Protein AF-A0A3M8W3C6-F1 (afdb_monomer_lite)

Sequence (237 aa):
MLANLAFSLSLYSGQMCTTPQNLLIPRGGIATDAGPKSYDEVVADLAAAVDGLLGDDARASALLGAIVGPRVRERLEAAPGLGGVALASRAVTHPDFPDATVRTPLVVKADGARKFWEGADADAPYLSECFGPVSFAVAVDSAADAVALLRRTTRDKGAMTVGAYTTSPEVERLIEEACLEECAQLSLNLTSGVYVNQTAAFSDFHGTGGNPSANAALCDGAFVASRFRVVEVRRPA

Radius of gyration: 20.27 Å; chains: 1; bounding box: 69×61×51 Å

Foldseek 3Di:
DLLLLLLLLQAQQQQFLQRAAEAEAAQCADADPVGTDGLLRVLLVSLVSNCVQQVDLQSSCVGHPADPDDVLVVLLVCCCVLAPWSHHKDFGQHPVCRPGGGIGATEHEAELVPPCVVDDDDDRPSLDDNRGRHHYSYHANDLLSVLVVVLVSCAPPNGQEDEDEDPDPVSVVSNVVSCVVSVYHYDYDPPDDDHSSDDDPPPGWRGRCRTPSHVATPDDCVNPVPVDDDDDDDDDD

pLDDT: mean 95.6, std 8.02, range [47.59, 98.88]

Organism: NCBI:txid2486417

Structure (mmCIF, N/CA/C/O backbone):
data_AF-A0A3M8W3C6-F1
#
_entry.id   AF-A0A3M8W3C6-F1
#
loop_
_atom_site.group_PDB
_atom_site.id
_atom_site.type_symbol
_atom_site.label_atom_id
_atom_site.label_alt_id
_atom_site.label_comp_id
_atom_site.label_asym_id
_atom_site.label_entity_id
_atom_site.label_seq_id
_atom_site.pdbx_PDB_ins_code
_atom_site.Cartn_x
_atom_site.Cartn_y
_atom_site.Cartn_z
_atom_site.occupancy
_atom_site.B_iso_or_equiv
_atom_site.auth_seq_id
_atom_site.auth_comp_id
_atom_site.auth_asym_id
_atom_site.auth_atom_id
_atom_site.pdbx_PDB_model_num
ATOM 1 N N . MET A 1 1 ? -11.473 5.944 -4.165 1.00 96.06 1 MET A N 1
ATOM 2 C CA . MET A 1 1 ? -10.684 4.959 -3.389 1.00 96.06 1 MET A CA 1
ATOM 3 C C . MET A 1 1 ? -10.067 3.892 -4.287 1.00 96.06 1 MET A C 1
ATOM 5 O O . MET A 1 1 ? -8.862 3.918 -4.468 1.00 96.06 1 MET A O 1
ATOM 9 N N . LEU A 1 2 ? -10.852 2.985 -4.883 1.00 98.12 2 LEU A N 1
ATOM 10 C CA . LEU A 1 2 ? -10.306 1.808 -5.584 1.00 98.12 2 LEU A CA 1
ATOM 11 C C . LEU A 1 2 ? -9.352 2.139 -6.738 1.00 98.12 2 LEU A C 1
ATOM 13 O O . LEU A 1 2 ? -8.315 1.502 -6.848 1.00 98.12 2 LEU A O 1
ATOM 17 N N . ALA A 1 3 ? -9.639 3.171 -7.539 1.00 98.38 3 ALA A N 1
ATOM 18 C CA . ALA A 1 3 ? -8.723 3.621 -8.592 1.00 98.38 3 ALA A CA 1
ATOM 19 C C . ALA A 1 3 ? -7.362 4.102 -8.042 1.00 98.38 3 ALA A C 1
ATOM 21 O O . ALA A 1 3 ? -6.324 3.833 -8.639 1.00 98.38 3 ALA A O 1
ATOM 22 N N . ASN A 1 4 ? -7.361 4.772 -6.884 1.00 98.62 4 ASN A N 1
ATOM 23 C CA . ASN A 1 4 ? -6.140 5.234 -6.219 1.00 98.62 4 ASN A CA 1
ATOM 24 C C . ASN A 1 4 ? -5.319 4.053 -5.676 1.00 98.62 4 ASN A C 1
ATOM 26 O O . ASN A 1 4 ? -4.112 3.979 -5.907 1.00 98.62 4 ASN A O 1
ATOM 30 N N . LEU A 1 5 ? -5.985 3.086 -5.034 1.00 98.44 5 LEU A N 1
ATOM 31 C CA . LEU A 1 5 ? -5.354 1.839 -4.597 1.00 98.44 5 LEU A CA 1
ATOM 32 C C . LEU A 1 5 ? -4.806 1.034 -5.780 1.00 98.44 5 LEU A C 1
ATOM 34 O O . LEU A 1 5 ? -3.653 0.626 -5.743 1.00 98.44 5 LEU A O 1
ATOM 38 N N . ALA A 1 6 ? -5.582 0.859 -6.851 1.00 98.69 6 ALA A N 1
ATOM 39 C CA . ALA A 1 6 ? -5.144 0.144 -8.046 1.00 98.69 6 ALA A CA 1
ATOM 40 C C . ALA A 1 6 ? -3.870 0.756 -8.644 1.00 98.69 6 ALA A C 1
ATOM 42 O O . ALA A 1 6 ? -2.937 0.029 -8.985 1.00 98.69 6 ALA A O 1
ATOM 43 N N . PHE A 1 7 ? -3.791 2.088 -8.707 1.00 98.69 7 PHE A N 1
ATOM 44 C CA . PHE A 1 7 ? -2.584 2.785 -9.144 1.00 98.69 7 PHE A CA 1
ATOM 45 C C . PHE A 1 7 ? -1.411 2.560 -8.182 1.00 98.69 7 PHE A C 1
ATOM 47 O O . PHE A 1 7 ? -0.321 2.206 -8.624 1.00 98.69 7 PHE A O 1
ATOM 54 N N . SER A 1 8 ? -1.647 2.689 -6.874 1.00 98.69 8 SER A N 1
ATOM 55 C CA . SER A 1 8 ? -0.633 2.494 -5.826 1.00 98.69 8 SER A CA 1
ATOM 56 C C . SER A 1 8 ? -0.006 1.093 -5.863 1.00 98.69 8 SER A C 1
ATOM 58 O O . SER A 1 8 ? 1.201 0.941 -5.691 1.00 98.69 8 SER A O 1
ATOM 60 N N . LEU A 1 9 ? -0.818 0.069 -6.142 1.00 98.62 9 LEU A N 1
ATOM 61 C CA . LEU A 1 9 ? -0.388 -1.327 -6.292 1.00 98.62 9 LEU A CA 1
ATOM 62 C C . LEU A 1 9 ? 0.346 -1.593 -7.616 1.00 98.62 9 LEU A C 1
ATOM 64 O O . LEU A 1 9 ? 1.153 -2.514 -7.707 1.00 98.62 9 LEU A O 1
ATOM 68 N N . SER A 1 10 ? 0.054 -0.804 -8.651 1.00 98.69 10 SER A N 1
ATOM 69 C CA . SER A 1 10 ? 0.601 -0.992 -10.001 1.00 98.69 10 SER A CA 1
ATOM 70 C C . SER A 1 10 ? 1.903 -0.227 -10.232 1.00 98.69 10 SER A C 1
ATOM 72 O O . SER A 1 10 ? 2.713 -0.630 -11.065 1.00 98.69 10 SER A O 1
ATOM 74 N N . LEU A 1 11 ? 2.120 0.882 -9.524 1.00 98.44 11 LEU A N 1
ATOM 75 C CA . LEU A 1 11 ? 3.264 1.757 -9.751 1.00 98.44 11 LEU A CA 1
ATOM 76 C C . LEU A 1 11 ? 4.584 0.991 -9.565 1.00 98.44 11 LEU A C 1
ATOM 78 O O . LEU A 1 11 ? 4.843 0.419 -8.506 1.00 98.44 11 LEU A O 1
ATOM 82 N N . TYR A 1 12 ? 5.399 0.952 -10.623 1.00 98.50 12 TYR A N 1
ATOM 83 C CA . TYR A 1 12 ? 6.654 0.192 -10.672 1.00 98.50 12 TYR A CA 1
ATOM 84 C C . TYR A 1 12 ? 6.505 -1.293 -10.261 1.00 98.50 12 TYR A C 1
ATOM 86 O O . TYR A 1 12 ? 7.390 -1.883 -9.635 1.00 98.50 12 TYR A O 1
ATOM 94 N N . SER A 1 13 ? 5.368 -1.914 -10.596 1.00 98.31 13 SER A N 1
ATOM 95 C CA . SER A 1 13 ? 5.049 -3.306 -10.242 1.00 98.31 13 SER A CA 1
ATOM 96 C C . SER A 1 13 ? 5.188 -3.575 -8.738 1.00 98.31 13 SER A C 1
ATOM 98 O O . SER A 1 13 ? 5.712 -4.610 -8.332 1.00 98.31 13 SER A O 1
ATOM 100 N N . GLY A 1 14 ? 4.801 -2.611 -7.901 1.00 97.81 14 GLY A N 1
ATOM 101 C CA . GLY A 1 14 ? 4.882 -2.735 -6.447 1.00 97.81 14 GLY A CA 1
ATOM 102 C C . GLY A 1 14 ? 6.303 -2.889 -5.890 1.00 97.81 14 GLY A C 1
ATOM 103 O O . GLY A 1 14 ? 6.485 -3.340 -4.765 1.00 97.81 14 GLY A O 1
ATOM 104 N N . GLN A 1 15 ? 7.333 -2.523 -6.661 1.00 98.56 15 GLN A N 1
ATOM 105 C CA . GLN A 1 15 ? 8.744 -2.627 -6.258 1.00 98.56 15 GLN A CA 1
ATOM 106 C C . GLN A 1 15 ? 9.253 -1.357 -5.553 1.00 98.56 15 GLN A C 1
ATOM 108 O O . GLN A 1 15 ? 10.460 -1.133 -5.454 1.00 98.56 15 GLN A O 1
ATOM 113 N N . MET A 1 16 ? 8.345 -0.505 -5.070 1.00 98.50 16 MET A N 1
ATOM 114 C CA . MET A 1 16 ? 8.678 0.636 -4.215 1.00 98.50 16 MET A CA 1
ATOM 115 C C . MET A 1 16 ? 8.590 0.223 -2.745 1.00 98.50 16 MET A C 1
ATOM 117 O O . MET A 1 16 ? 7.645 -0.464 -2.363 1.00 98.50 16 MET A O 1
ATOM 121 N N . CYS A 1 17 ? 9.501 0.714 -1.902 1.00 97.56 17 CYS A N 1
ATOM 122 C CA . CYS A 1 17 ? 9.468 0.492 -0.446 1.00 97.56 17 CYS A CA 1
ATOM 123 C C . CYS A 1 17 ? 8.213 1.063 0.247 1.00 97.56 17 CYS A C 1
ATOM 125 O O . CYS A 1 17 ? 7.926 0.725 1.391 1.00 97.56 17 CYS A O 1
ATOM 127 N N . THR A 1 18 ? 7.474 1.935 -0.440 1.00 98.38 18 THR A N 1
ATOM 128 C CA . THR A 1 18 ? 6.238 2.594 0.008 1.00 98.38 18 THR A CA 1
ATOM 129 C C . THR A 1 18 ? 4.977 1.959 -0.596 1.00 98.38 18 THR A C 1
ATOM 131 O O . THR A 1 18 ? 3.878 2.470 -0.401 1.00 98.38 18 THR A O 1
ATOM 134 N N . THR A 1 19 ? 5.107 0.860 -1.350 1.00 98.44 19 THR A N 1
ATOM 135 C CA . THR A 1 19 ? 3.951 0.158 -1.932 1.00 98.44 19 THR A CA 1
ATOM 136 C C . THR A 1 19 ? 3.119 -0.494 -0.825 1.00 98.44 19 THR A C 1
ATOM 138 O O . THR A 1 19 ? 3.683 -1.199 0.015 1.00 98.44 19 THR A O 1
ATOM 141 N N . PRO A 1 20 ? 1.782 -0.343 -0.823 1.00 98.19 20 PRO A N 1
ATOM 142 C CA . PRO A 1 20 ? 0.939 -1.055 0.127 1.00 98.19 20 PRO A CA 1
ATOM 143 C C . PRO A 1 20 ? 0.929 -2.565 -0.165 1.00 98.19 20 PRO A C 1
ATOM 145 O O . PRO A 1 20 ? 0.543 -3.004 -1.248 1.00 98.19 20 PRO A O 1
ATOM 148 N N . GLN A 1 21 ? 1.310 -3.373 0.826 1.00 98.44 21 GLN A N 1
ATOM 149 C CA . GLN A 1 21 ? 1.256 -4.836 0.736 1.00 98.44 21 GLN A CA 1
ATOM 150 C C . GLN A 1 21 ? -0.044 -5.399 1.323 1.00 98.44 21 GLN A C 1
ATOM 152 O O . GLN A 1 21 ? -0.714 -6.209 0.688 1.00 98.44 21 GLN A O 1
ATOM 157 N N . ASN A 1 22 ? -0.411 -4.978 2.533 1.00 98.25 22 ASN A N 1
ATOM 158 C CA . ASN A 1 22 ? -1.539 -5.545 3.267 1.00 98.25 22 ASN A CA 1
ATOM 159 C C . ASN A 1 22 ? -2.739 -4.603 3.213 1.00 98.25 22 ASN A C 1
ATOM 161 O O . ASN A 1 22 ? -2.669 -3.464 3.668 1.00 98.25 22 ASN A O 1
ATOM 165 N N . LEU A 1 23 ? -3.857 -5.106 2.704 1.00 98.69 23 LEU A N 1
ATOM 166 C CA . LEU A 1 23 ? -5.140 -4.421 2.670 1.00 98.69 23 LEU A CA 1
ATOM 167 C C . LEU A 1 23 ? -6.026 -5.044 3.749 1.00 98.69 23 LEU A C 1
ATOM 169 O O . LEU A 1 23 ? -6.579 -6.125 3.551 1.00 98.69 23 LEU A O 1
ATOM 173 N N . LEU A 1 24 ? -6.110 -4.393 4.909 1.00 98.44 24 LEU A N 1
ATOM 174 C CA . LEU A 1 24 ? -6.882 -4.885 6.052 1.00 98.44 24 LEU A CA 1
ATOM 175 C C . LEU A 1 24 ? -8.351 -4.476 5.889 1.00 98.44 24 LEU A C 1
ATOM 177 O O . LEU A 1 24 ? -8.675 -3.291 5.946 1.00 98.44 24 LEU A O 1
ATOM 181 N N . ILE A 1 25 ? -9.235 -5.446 5.657 1.00 98.56 25 ILE A N 1
ATOM 182 C CA . ILE A 1 25 ? -10.640 -5.205 5.305 1.00 98.56 25 ILE A CA 1
ATOM 183 C C . ILE A 1 25 ? -11.531 -5.981 6.283 1.00 98.56 25 ILE A C 1
ATOM 185 O O . ILE A 1 25 ? -11.359 -7.197 6.406 1.00 98.56 25 ILE A O 1
ATOM 189 N N . PRO A 1 26 ? -12.494 -5.340 6.972 1.00 98.12 26 PRO A N 1
ATOM 190 C CA . PRO A 1 26 ? -13.435 -6.063 7.818 1.00 98.12 26 PRO A CA 1
ATOM 191 C C . PRO A 1 26 ? -14.195 -7.133 7.025 1.00 98.12 26 PRO A C 1
ATOM 193 O O . PRO A 1 26 ? -14.755 -6.856 5.965 1.00 98.12 26 PRO A O 1
ATOM 196 N N . ARG A 1 27 ? -14.257 -8.361 7.547 1.00 97.31 27 ARG A N 1
ATOM 197 C CA . ARG A 1 27 ? -14.928 -9.508 6.914 1.00 97.31 27 ARG A CA 1
ATOM 198 C C . ARG A 1 27 ? -16.426 -9.274 6.718 1.00 97.31 27 ARG A C 1
ATOM 200 O O . ARG A 1 27 ? -17.011 -9.797 5.777 1.00 97.31 27 ARG A O 1
ATOM 207 N N . GLY A 1 28 ? -17.029 -8.457 7.586 1.00 96.88 28 GLY A N 1
ATOM 208 C CA . GLY A 1 28 ? -18.413 -7.995 7.465 1.00 96.88 28 GLY A CA 1
ATOM 209 C C . GLY A 1 28 ? -18.634 -6.959 6.357 1.00 96.88 28 GLY A C 1
ATOM 210 O O . GLY A 1 28 ? -19.776 -6.586 6.109 1.00 96.88 28 GLY A O 1
ATOM 211 N N . GLY A 1 29 ? -17.570 -6.508 5.686 1.00 97.81 29 GLY A N 1
ATOM 212 C CA . GLY A 1 29 ? -17.623 -5.478 4.660 1.00 97.81 29 GLY A CA 1
ATOM 213 C C . GLY A 1 29 ? -17.412 -4.059 5.189 1.00 97.81 29 GLY A C 1
ATOM 214 O O . GLY A 1 29 ? -17.021 -3.843 6.336 1.00 97.81 29 GLY A O 1
ATOM 215 N N . ILE A 1 30 ? -17.663 -3.082 4.321 1.00 98.38 30 ILE A N 1
ATOM 216 C CA . ILE A 1 30 ? -17.528 -1.649 4.593 1.00 98.38 30 ILE A CA 1
ATOM 217 C C . ILE A 1 30 ? -18.809 -0.906 4.210 1.00 98.38 30 ILE A C 1
ATOM 219 O O . ILE A 1 30 ? -19.541 -1.315 3.309 1.00 98.38 30 ILE A O 1
ATOM 223 N N . ALA A 1 31 ? -19.065 0.224 4.864 1.00 97.94 31 ALA A N 1
ATOM 224 C CA . ALA A 1 31 ? -20.076 1.168 4.405 1.00 97.94 31 ALA A CA 1
ATOM 225 C C . ALA A 1 31 ? -19.520 2.016 3.250 1.00 97.94 31 ALA A C 1
ATOM 227 O O . ALA A 1 31 ? -18.358 2.421 3.280 1.00 97.94 31 ALA A O 1
ATOM 228 N N . THR A 1 32 ? -20.353 2.308 2.252 1.00 97.44 32 THR A N 1
ATOM 229 C CA . THR A 1 32 ? -20.029 3.246 1.169 1.00 97.44 32 THR A CA 1
ATOM 230 C C . THR A 1 32 ? -21.207 4.188 0.916 1.00 97.44 32 THR A C 1
ATOM 232 O O . THR A 1 32 ? -22.313 3.965 1.411 1.00 97.44 32 THR A O 1
ATOM 235 N N . ASP A 1 33 ? -20.984 5.234 0.130 1.00 95.00 33 ASP A N 1
ATOM 236 C CA . ASP A 1 33 ? -22.016 6.155 -0.357 1.00 95.00 33 ASP A CA 1
ATOM 237 C C . ASP A 1 33 ? -23.050 5.478 -1.276 1.00 95.00 33 ASP A C 1
ATOM 239 O O . ASP A 1 33 ? -24.183 5.945 -1.378 1.00 95.00 33 ASP A O 1
ATOM 243 N N . ALA A 1 34 ? -22.696 4.344 -1.885 1.00 94.94 34 ALA A N 1
ATOM 244 C CA . ALA A 1 34 ? -23.593 3.502 -2.677 1.00 94.94 34 ALA A CA 1
ATOM 245 C C . ALA A 1 34 ? -24.285 2.392 -1.857 1.00 94.94 34 ALA A C 1
ATOM 247 O O . ALA A 1 34 ? -24.986 1.554 -2.423 1.00 94.94 34 ALA A O 1
ATOM 248 N N . GLY A 1 35 ? -24.091 2.373 -0.534 1.00 97.44 35 GLY A N 1
ATOM 249 C CA . GLY A 1 35 ? -24.575 1.323 0.363 1.00 97.44 35 GLY A CA 1
ATOM 250 C C . GLY A 1 35 ? -23.461 0.403 0.878 1.00 97.44 35 GLY A C 1
ATOM 251 O O . GLY A 1 35 ? -22.287 0.586 0.546 1.00 97.44 35 GLY A O 1
ATOM 252 N N . PRO A 1 36 ? -23.789 -0.558 1.756 1.00 98.12 36 PRO A N 1
ATOM 253 C CA . PRO A 1 36 ? -22.806 -1.499 2.281 1.00 98.12 36 PRO A CA 1
ATOM 254 C C . PRO A 1 36 ? -22.242 -2.379 1.158 1.00 98.12 36 PRO A C 1
ATOM 256 O O . PRO A 1 36 ? -22.987 -2.826 0.290 1.00 98.12 36 PRO A O 1
ATOM 259 N N . LYS A 1 37 ? -20.937 -2.649 1.210 1.00 98.62 37 LYS A N 1
ATOM 260 C CA . LYS A 1 37 ? -20.249 -3.620 0.354 1.00 98.62 37 LYS A CA 1
ATOM 261 C C . LYS A 1 37 ? -19.609 -4.688 1.215 1.00 98.62 37 LYS A C 1
ATOM 263 O O . LYS A 1 37 ? -18.871 -4.364 2.141 1.00 98.62 37 LYS A O 1
ATOM 268 N N . SER A 1 38 ? -19.869 -5.947 0.905 1.00 98.75 38 SER A N 1
ATOM 269 C CA . SER A 1 38 ? -19.214 -7.092 1.533 1.00 98.75 38 SER A CA 1
ATOM 270 C C . SER A 1 38 ? -17.704 -7.098 1.270 1.00 98.75 38 SER A C 1
ATOM 272 O O . SER A 1 38 ? -17.207 -6.449 0.348 1.00 98.75 38 SER A O 1
ATOM 274 N N . TYR A 1 39 ? -16.958 -7.865 2.068 1.00 98.69 39 TYR A N 1
ATOM 275 C CA . TYR A 1 39 ? -15.525 -8.078 1.850 1.00 98.69 39 TYR A CA 1
ATOM 276 C C . TYR A 1 39 ? -15.226 -8.554 0.418 1.00 98.69 39 TYR A C 1
ATOM 278 O O . TYR A 1 39 ? -14.341 -8.012 -0.242 1.00 98.69 39 TYR A O 1
ATOM 286 N N . ASP A 1 40 ? -15.989 -9.530 -0.082 1.00 98.62 40 ASP A N 1
ATOM 287 C CA . ASP A 1 40 ? -15.765 -10.089 -1.414 1.00 98.62 40 ASP A CA 1
ATOM 288 C C . ASP A 1 40 ? -16.038 -9.071 -2.526 1.00 98.62 40 ASP A C 1
ATOM 290 O O . ASP A 1 40 ? -15.274 -9.027 -3.488 1.00 98.62 40 ASP A O 1
ATOM 294 N N . GLU A 1 41 ? -17.055 -8.216 -2.378 1.00 98.75 41 GLU A N 1
ATOM 295 C CA . GLU A 1 41 ? -17.315 -7.118 -3.319 1.00 98.75 41 GLU A CA 1
ATOM 296 C C . GLU A 1 41 ? -16.172 -6.101 -3.327 1.00 98.75 41 GLU A C 1
ATOM 298 O O . GLU A 1 41 ? -15.702 -5.728 -4.396 1.00 98.75 41 GLU A O 1
ATOM 303 N N . VAL A 1 42 ? -15.653 -5.697 -2.161 1.00 98.75 42 VAL A N 1
ATOM 304 C CA . VAL A 1 42 ? -14.510 -4.765 -2.089 1.00 98.75 42 VAL A CA 1
ATOM 305 C C . VAL A 1 42 ? -13.282 -5.339 -2.798 1.00 98.75 42 VAL A C 1
ATOM 307 O O . VAL A 1 42 ? -12.608 -4.633 -3.550 1.00 98.75 42 VAL A O 1
ATOM 310 N N . VAL A 1 43 ? -12.987 -6.619 -2.567 1.00 98.81 43 VAL A N 1
ATOM 311 C CA . VAL A 1 43 ? -11.832 -7.298 -3.165 1.00 98.81 43 VAL A CA 1
ATOM 312 C C . VAL A 1 43 ? -12.011 -7.486 -4.674 1.00 98.81 43 VAL A C 1
ATOM 314 O O . VAL A 1 43 ? -11.068 -7.246 -5.429 1.00 98.81 43 VAL A O 1
ATOM 317 N N . ALA A 1 44 ? -13.207 -7.873 -5.123 1.00 98.75 44 ALA A N 1
ATOM 318 C CA . ALA A 1 44 ? -13.523 -8.011 -6.542 1.00 98.75 44 ALA A CA 1
ATOM 319 C C . ALA A 1 44 ? -13.478 -6.660 -7.270 1.00 98.75 44 ALA A C 1
ATOM 321 O O . ALA A 1 44 ? -12.887 -6.562 -8.344 1.00 98.75 44 ALA A O 1
ATOM 322 N N . ASP A 1 45 ? -14.025 -5.603 -6.670 1.00 98.75 45 ASP A N 1
ATOM 323 C CA . ASP A 1 45 ? -14.005 -4.265 -7.255 1.00 98.75 45 ASP A CA 1
ATOM 324 C C . ASP A 1 45 ? -12.578 -3.698 -7.333 1.00 98.75 45 ASP A C 1
ATOM 326 O O . ASP A 1 45 ? -12.243 -2.984 -8.280 1.00 98.75 45 ASP A O 1
ATOM 330 N N . LEU A 1 46 ? -11.711 -4.020 -6.365 1.00 98.81 46 LEU A N 1
ATOM 331 C CA . LEU A 1 46 ? -10.291 -3.674 -6.440 1.00 98.81 46 LEU A CA 1
ATOM 332 C C . LEU A 1 46 ? -9.593 -4.412 -7.586 1.00 98.81 46 LEU A C 1
ATOM 334 O O . LEU A 1 46 ? -8.859 -3.782 -8.345 1.00 98.81 46 LEU A O 1
ATOM 338 N N . ALA A 1 47 ? -9.827 -5.720 -7.727 1.00 98.75 47 ALA A N 1
ATOM 339 C CA . ALA A 1 47 ? -9.284 -6.505 -8.834 1.00 98.75 47 ALA A CA 1
ATOM 340 C C . ALA A 1 47 ? -9.724 -5.918 -10.186 1.00 98.75 47 ALA A C 1
ATOM 342 O O . ALA A 1 47 ? -8.883 -5.634 -11.037 1.00 98.75 47 ALA A O 1
ATOM 343 N N . ALA A 1 48 ? -11.016 -5.606 -10.328 1.00 98.81 48 ALA A N 1
ATOM 344 C CA . ALA A 1 48 ? -11.566 -4.964 -11.518 1.00 98.81 48 ALA A CA 1
ATOM 345 C C . ALA A 1 48 ? -10.961 -3.572 -11.781 1.00 98.81 48 ALA A C 1
ATOM 347 O O . ALA A 1 48 ? -10.739 -3.205 -12.934 1.00 98.81 48 ALA A O 1
ATOM 348 N N . ALA A 1 49 ? -10.660 -2.792 -10.737 1.00 98.75 49 ALA A N 1
ATOM 349 C CA . ALA A 1 49 ? -9.991 -1.501 -10.887 1.00 98.75 49 ALA A CA 1
ATOM 350 C C . ALA A 1 49 ? -8.544 -1.647 -11.390 1.00 98.75 49 ALA A C 1
ATOM 352 O O . ALA A 1 49 ? -8.108 -0.852 -12.226 1.00 98.75 49 ALA A O 1
ATOM 353 N N . VAL A 1 50 ? -7.809 -2.664 -10.924 1.00 98.75 50 VAL A N 1
ATOM 354 C CA . VAL A 1 50 ? -6.456 -2.972 -11.419 1.00 98.75 50 VAL A CA 1
ATOM 355 C C . VAL A 1 50 ? -6.508 -3.466 -12.866 1.00 98.75 50 VAL A C 1
ATOM 357 O O . VAL A 1 50 ? -5.766 -2.952 -13.702 1.00 98.75 50 VAL A O 1
ATOM 360 N N . ASP A 1 51 ? -7.421 -4.380 -13.196 1.00 98.12 51 ASP A N 1
ATOM 361 C CA . ASP A 1 51 ? -7.616 -4.859 -14.570 1.00 98.12 51 ASP A CA 1
ATOM 362 C C . ASP A 1 51 ? -8.017 -3.722 -15.514 1.00 98.12 51 ASP A C 1
ATOM 364 O O . ASP A 1 51 ? -7.461 -3.576 -16.600 1.00 98.12 51 ASP A O 1
ATOM 368 N N . GLY A 1 52 ? -8.933 -2.851 -15.089 1.00 98.31 52 GLY A N 1
ATOM 369 C CA . GLY A 1 52 ? -9.341 -1.681 -15.863 1.00 98.31 52 GLY A CA 1
ATOM 370 C C . GLY A 1 52 ? -8.191 -0.702 -16.109 1.00 98.31 52 GLY A C 1
ATOM 371 O O . GLY A 1 52 ? -8.098 -0.131 -17.197 1.00 98.31 52 GLY A O 1
ATOM 372 N N . LEU A 1 53 ? -7.288 -0.533 -15.136 1.00 98.31 53 LEU A N 1
ATOM 373 C CA . LEU A 1 53 ? -6.087 0.297 -15.257 1.00 98.31 53 LEU A CA 1
ATOM 374 C C . LEU A 1 53 ? -5.044 -0.335 -16.193 1.00 98.31 53 LEU A C 1
ATOM 376 O O . LEU A 1 53 ? -4.456 0.363 -17.023 1.00 98.31 53 LEU A O 1
ATOM 380 N N . LEU A 1 54 ? -4.853 -1.651 -16.117 1.00 98.38 54 LEU A N 1
ATOM 381 C CA . LEU A 1 54 ? -3.770 -2.378 -16.789 1.00 98.38 54 LEU A CA 1
ATOM 382 C C . LEU A 1 54 ? -4.222 -3.225 -17.986 1.00 98.38 54 LEU A C 1
ATOM 384 O O . LEU A 1 54 ? -3.441 -4.025 -18.489 1.00 98.38 54 LEU A O 1
ATOM 388 N N . GLY A 1 55 ? -5.466 -3.092 -18.443 1.00 96.25 55 GLY A N 1
ATOM 389 C CA . GLY A 1 55 ? -6.014 -3.938 -19.509 1.00 96.25 55 GLY A CA 1
ATOM 390 C C . GLY A 1 55 ? -5.341 -3.753 -20.872 1.00 96.25 55 GLY A C 1
ATOM 391 O O . GLY A 1 55 ? -5.223 -4.714 -21.624 1.00 96.25 55 GLY A O 1
ATOM 392 N N . ASP A 1 56 ? -4.867 -2.542 -21.173 1.00 96.50 56 ASP A N 1
ATOM 393 C CA . ASP A 1 56 ? -4.089 -2.242 -22.379 1.00 96.50 56 ASP A CA 1
ATOM 394 C C . ASP A 1 56 ? -2.587 -2.404 -22.109 1.00 96.50 56 ASP A C 1
ATOM 396 O O . ASP A 1 56 ? -2.058 -1.780 -21.188 1.00 96.50 56 ASP A O 1
ATOM 400 N N . ASP A 1 57 ? -1.901 -3.219 -22.913 1.00 95.62 57 ASP A N 1
ATOM 401 C CA . ASP A 1 57 ? -0.493 -3.571 -22.690 1.00 95.62 57 ASP A CA 1
ATOM 402 C C . ASP A 1 57 ? 0.454 -2.374 -22.825 1.00 95.62 57 ASP A C 1
ATOM 404 O O . ASP A 1 57 ? 1.374 -2.248 -22.019 1.00 95.62 57 ASP A O 1
ATOM 408 N N . ALA A 1 58 ? 0.211 -1.463 -23.775 1.00 93.81 58 ALA A N 1
ATOM 409 C CA . ALA A 1 58 ? 1.055 -0.283 -23.963 1.00 93.81 58 ALA A CA 1
ATOM 410 C C . ALA A 1 58 ? 0.935 0.689 -22.777 1.00 93.81 58 ALA A C 1
ATOM 412 O O . ALA A 1 58 ? 1.933 1.217 -22.279 1.00 93.81 58 ALA A O 1
ATOM 413 N N . ARG A 1 59 ? -0.285 0.898 -22.270 1.00 94.75 59 ARG A N 1
ATOM 414 C CA . ARG A 1 59 ? -0.519 1.688 -21.056 1.00 94.75 59 ARG A CA 1
ATOM 415 C C . ARG A 1 59 ? 0.033 0.992 -19.813 1.00 94.75 59 ARG A C 1
ATOM 417 O O . ARG A 1 59 ? 0.613 1.654 -18.954 1.00 94.75 59 ARG A O 1
ATOM 424 N N . ALA A 1 60 ? -0.136 -0.324 -19.707 1.00 97.62 60 ALA A N 1
ATOM 425 C CA . ALA A 1 60 ? 0.360 -1.104 -18.582 1.00 97.62 60 ALA A CA 1
ATOM 426 C C . ALA A 1 60 ? 1.893 -1.072 -18.510 1.00 97.62 60 ALA A C 1
ATOM 428 O O . ALA A 1 60 ? 2.443 -0.803 -17.442 1.00 97.62 60 ALA A O 1
ATOM 429 N N . SER A 1 61 ? 2.595 -1.263 -19.634 1.00 96.25 61 SER A N 1
ATOM 430 C CA . SER A 1 61 ? 4.062 -1.245 -19.672 1.00 96.25 61 SER A CA 1
ATOM 431 C C . SER A 1 61 ? 4.650 0.105 -19.252 1.00 96.25 61 SER A C 1
ATOM 433 O O . SER A 1 61 ? 5.689 0.136 -18.596 1.00 96.25 61 SER A O 1
ATOM 435 N N . ALA A 1 62 ? 3.961 1.213 -19.552 1.00 95.56 62 ALA A N 1
ATOM 436 C CA . ALA A 1 62 ? 4.379 2.555 -19.143 1.00 95.56 62 ALA A CA 1
ATOM 437 C C . ALA A 1 62 ? 4.276 2.805 -17.624 1.00 95.56 62 ALA A C 1
ATOM 439 O O . ALA A 1 62 ? 4.992 3.654 -17.097 1.00 95.56 62 ALA A O 1
ATOM 440 N N . LEU A 1 63 ? 3.401 2.081 -16.916 1.00 97.81 63 LEU A N 1
ATOM 441 C CA . LEU A 1 63 ? 3.173 2.246 -15.474 1.00 97.81 63 LEU A CA 1
ATOM 442 C C . LEU A 1 63 ? 3.946 1.227 -14.623 1.00 97.81 63 LEU A C 1
ATOM 444 O O . LEU A 1 63 ? 4.462 1.557 -13.552 1.00 97.81 63 LEU A O 1
ATOM 448 N N . LEU A 1 64 ? 4.001 -0.021 -15.090 1.00 98.44 64 LEU A N 1
ATOM 449 C CA . LEU A 1 64 ? 4.525 -1.160 -14.335 1.00 98.44 64 LEU A CA 1
ATOM 450 C C . LEU A 1 64 ? 6.056 -1.171 -14.258 1.00 98.44 64 LEU A C 1
ATOM 452 O O . LEU A 1 64 ? 6.618 -1.709 -13.302 1.00 98.44 64 LEU A O 1
ATOM 456 N N . GLY A 1 65 ? 6.746 -0.603 -15.250 1.00 97.50 65 GLY A N 1
ATOM 457 C CA . GLY A 1 65 ? 8.180 -0.838 -15.424 1.00 97.50 65 GLY A CA 1
ATOM 458 C C . GLY A 1 65 ? 8.482 -2.324 -15.660 1.00 97.50 65 GLY A C 1
ATOM 459 O O . GLY A 1 65 ? 7.625 -3.076 -16.115 1.00 97.50 65 GLY A O 1
ATOM 460 N N . ALA A 1 66 ? 9.701 -2.761 -15.346 1.00 98.19 66 ALA A N 1
ATOM 461 C CA . ALA A 1 66 ? 10.105 -4.163 -15.443 1.00 98.19 66 ALA A CA 1
ATOM 462 C C . ALA A 1 66 ? 10.363 -4.769 -14.056 1.00 98.19 66 ALA A C 1
ATOM 464 O O . ALA A 1 66 ? 10.745 -4.077 -13.109 1.00 98.19 66 ALA A O 1
ATOM 465 N N . ILE A 1 67 ? 10.189 -6.083 -13.945 1.00 98.50 67 ILE A N 1
ATOM 466 C CA . ILE A 1 67 ? 10.575 -6.850 -12.764 1.00 98.50 67 ILE A CA 1
ATOM 467 C C . ILE A 1 67 ? 12.099 -6.847 -12.644 1.00 98.50 67 ILE A C 1
ATOM 469 O O . ILE A 1 67 ? 12.802 -7.269 -13.561 1.00 98.50 67 ILE A O 1
ATOM 473 N N . VAL A 1 68 ? 12.606 -6.393 -11.495 1.00 98.00 68 VAL A N 1
ATOM 474 C CA . VAL A 1 68 ? 14.031 -6.086 -11.283 1.00 98.00 68 VAL A CA 1
ATOM 475 C C . VAL A 1 68 ? 14.945 -7.311 -11.374 1.00 98.00 68 VAL A C 1
ATOM 477 O O . VAL A 1 68 ? 16.134 -7.182 -11.655 1.00 98.00 68 VAL A O 1
ATOM 480 N N . GLY A 1 69 ? 14.419 -8.517 -11.135 1.00 97.19 69 GLY A N 1
ATOM 481 C CA . GLY A 1 69 ? 15.223 -9.729 -11.213 1.00 97.19 69 GLY A CA 1
ATOM 482 C C . GLY A 1 69 ? 14.463 -11.036 -10.978 1.00 97.19 69 GLY A C 1
ATOM 483 O O . GLY A 1 69 ? 13.299 -11.034 -10.565 1.00 97.19 69 GLY A O 1
ATOM 484 N N . PRO A 1 70 ? 15.137 -12.180 -11.199 1.00 97.31 70 PRO A N 1
ATOM 485 C CA . PRO A 1 70 ? 14.513 -13.504 -11.210 1.00 97.31 70 PRO A CA 1
ATOM 486 C C . PRO A 1 70 ? 13.856 -13.878 -9.878 1.00 97.31 70 PRO A C 1
ATOM 488 O O . PRO A 1 70 ? 12.768 -14.438 -9.887 1.00 97.31 70 PRO A O 1
ATOM 491 N N . ARG A 1 71 ? 14.433 -13.478 -8.737 1.00 97.75 71 ARG A N 1
ATOM 492 C CA . ARG A 1 71 ? 13.857 -13.765 -7.409 1.00 97.75 71 ARG A CA 1
ATOM 493 C C . ARG A 1 71 ? 12.474 -13.145 -7.199 1.00 97.75 71 ARG A C 1
ATOM 495 O O . ARG A 1 71 ? 11.637 -13.735 -6.526 1.00 97.75 71 ARG A O 1
ATOM 502 N N . VAL A 1 72 ? 12.232 -11.953 -7.751 1.00 98.31 72 VAL A N 1
ATOM 503 C CA . VAL A 1 72 ? 10.917 -11.292 -7.663 1.00 98.31 72 VAL A CA 1
ATOM 504 C C . VAL A 1 72 ? 9.905 -12.020 -8.539 1.00 98.31 72 VAL A C 1
ATOM 506 O O . VAL A 1 72 ? 8.781 -12.260 -8.108 1.00 98.31 72 VAL A O 1
ATOM 509 N N . ARG A 1 73 ? 10.327 -12.440 -9.737 1.00 97.75 73 ARG A N 1
ATOM 510 C CA . ARG A 1 73 ? 9.508 -13.263 -10.632 1.00 97.75 73 ARG A CA 1
ATOM 511 C C . ARG A 1 73 ? 9.135 -14.601 -9.986 1.00 97.75 73 ARG A C 1
ATOM 513 O O . ARG A 1 73 ? 7.961 -14.944 -9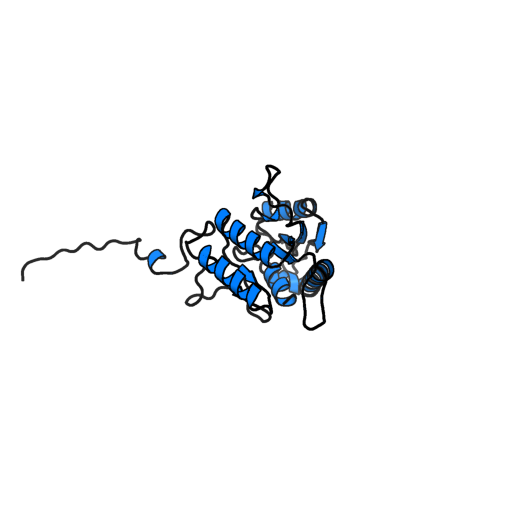.965 1.00 97.75 73 ARG A O 1
ATOM 520 N N . GLU A 1 74 ? 10.104 -15.314 -9.419 1.00 98.12 74 GLU A N 1
ATOM 521 C CA . GLU A 1 74 ? 9.889 -16.599 -8.737 1.00 98.12 74 GLU A CA 1
ATOM 522 C C . GLU A 1 74 ? 8.928 -16.456 -7.549 1.00 98.12 74 GLU A C 1
ATOM 524 O O . GLU A 1 74 ? 8.009 -17.258 -7.389 1.00 98.12 74 GLU A O 1
ATOM 529 N N . ARG A 1 75 ? 9.086 -15.396 -6.742 1.00 98.06 75 ARG A N 1
ATOM 530 C CA . ARG A 1 75 ? 8.166 -15.096 -5.637 1.00 98.06 75 ARG A CA 1
ATOM 531 C C . ARG A 1 75 ? 6.741 -14.861 -6.135 1.00 98.06 75 ARG A C 1
ATOM 533 O O . ARG A 1 75 ? 5.806 -15.422 -5.573 1.00 98.06 75 ARG A O 1
ATOM 540 N N . LEU A 1 76 ? 6.581 -14.062 -7.188 1.00 98.44 76 LEU A N 1
ATOM 541 C CA . LEU A 1 76 ? 5.284 -13.794 -7.806 1.00 98.44 76 LEU A CA 1
ATOM 542 C C . LEU A 1 76 ? 4.630 -15.071 -8.355 1.00 98.44 76 LEU A C 1
ATOM 544 O O . LEU A 1 76 ? 3.422 -15.242 -8.229 1.00 98.44 76 LEU A O 1
ATOM 548 N N . GLU A 1 77 ? 5.415 -15.974 -8.942 1.00 97.88 77 GLU A N 1
ATOM 549 C CA . GLU A 1 77 ? 4.936 -17.256 -9.475 1.00 97.88 77 GLU A CA 1
ATOM 550 C C . GLU A 1 77 ? 4.529 -18.244 -8.373 1.00 97.88 77 GLU A C 1
ATOM 552 O O . GLU A 1 77 ? 3.593 -19.017 -8.568 1.00 97.88 77 GLU A O 1
ATOM 557 N N . ALA A 1 78 ? 5.174 -18.190 -7.204 1.00 97.69 78 ALA A N 1
ATOM 558 C CA . ALA A 1 78 ? 4.831 -19.012 -6.042 1.00 97.69 78 ALA A CA 1
ATOM 559 C C . ALA A 1 78 ? 3.666 -18.446 -5.206 1.00 97.69 78 ALA A C 1
ATOM 561 O O . ALA A 1 78 ? 2.976 -19.195 -4.511 1.00 97.69 78 ALA A O 1
ATOM 562 N N . ALA A 1 79 ? 3.427 -17.134 -5.268 1.00 97.69 79 ALA A N 1
ATOM 563 C CA . ALA A 1 79 ? 2.459 -16.436 -4.426 1.00 97.69 79 ALA A CA 1
ATOM 564 C C . ALA A 1 79 ? 0.988 -16.914 -4.528 1.00 97.69 79 ALA A C 1
ATOM 566 O O . ALA A 1 79 ? 0.298 -16.843 -3.509 1.00 97.69 79 ALA A O 1
ATOM 567 N N . PRO A 1 80 ? 0.485 -17.478 -5.650 1.00 97.31 80 PRO A N 1
ATOM 568 C CA . PRO A 1 80 ? -0.826 -18.134 -5.679 1.00 97.31 80 PRO A CA 1
ATOM 569 C C . PRO A 1 80 ? -0.983 -19.279 -4.667 1.00 97.31 80 PRO A C 1
ATOM 571 O O . PRO A 1 80 ? -2.100 -19.591 -4.273 1.00 97.31 80 PRO A O 1
ATOM 574 N N . GLY A 1 81 ? 0.117 -19.898 -4.221 1.00 96.00 81 GLY A N 1
ATOM 575 C CA . GLY A 1 81 ? 0.102 -20.933 -3.183 1.00 96.00 81 GLY A CA 1
ATOM 576 C C . GLY A 1 81 ? -0.075 -20.402 -1.755 1.00 96.00 81 GLY A C 1
ATOM 577 O O . GLY A 1 81 ? -0.213 -21.199 -0.832 1.00 96.00 81 GLY A O 1
ATOM 578 N N . LEU A 1 82 ? -0.069 -19.078 -1.554 1.00 93.88 82 LEU A N 1
ATOM 579 C CA . LEU A 1 82 ? -0.166 -18.446 -0.231 1.00 93.88 82 LEU A CA 1
ATOM 580 C C . LEU A 1 82 ? -1.614 -18.250 0.249 1.00 93.88 82 LEU A C 1
ATOM 582 O O . LEU A 1 82 ? -1.825 -17.911 1.412 1.00 93.88 82 LEU A O 1
ATOM 586 N N . GLY A 1 83 ? -2.609 -18.437 -0.623 1.00 94.69 83 GLY A N 1
ATOM 587 C CA . GLY A 1 83 ? -4.020 -18.227 -0.304 1.00 94.69 83 GLY A CA 1
ATOM 588 C C . GLY A 1 83 ? -4.918 -18.230 -1.542 1.00 94.69 83 GLY A C 1
ATOM 589 O O . GLY A 1 83 ? -4.500 -18.604 -2.634 1.00 94.69 83 GLY A O 1
ATOM 590 N N . GLY A 1 84 ? -6.173 -17.805 -1.386 1.00 96.50 84 GLY A N 1
ATOM 591 C CA . GLY A 1 84 ? -7.104 -17.708 -2.514 1.00 96.50 84 GLY A CA 1
ATOM 592 C C . GLY A 1 84 ? -6.759 -16.528 -3.424 1.00 96.50 84 GLY A C 1
ATOM 593 O O . GLY A 1 84 ? -6.687 -15.401 -2.951 1.00 96.50 84 GLY A O 1
ATOM 594 N N . VAL A 1 85 ? -6.570 -16.741 -4.724 1.00 98.44 85 VAL A N 1
ATOM 595 C CA . VAL A 1 85 ? -6.254 -15.648 -5.662 1.00 98.44 85 VAL A CA 1
ATOM 596 C C . VAL A 1 85 ? -7.498 -14.798 -5.941 1.00 98.44 85 VAL A C 1
ATOM 598 O O . VAL A 1 85 ? -8.510 -15.312 -6.409 1.00 98.44 85 VAL A O 1
ATOM 601 N N . ALA A 1 86 ? -7.414 -13.495 -5.664 1.00 98.31 86 ALA A N 1
ATOM 602 C CA . ALA A 1 86 ? -8.436 -12.502 -6.002 1.00 98.31 86 ALA A CA 1
ATOM 603 C C . ALA A 1 86 ? -8.167 -11.802 -7.342 1.00 98.31 86 ALA A C 1
ATOM 605 O O . ALA A 1 86 ? -9.105 -11.487 -8.065 1.00 98.31 86 ALA A O 1
ATOM 606 N N . LEU A 1 87 ? -6.893 -11.577 -7.672 1.00 98.69 87 LEU A N 1
ATOM 607 C CA . LEU A 1 87 ? -6.441 -11.031 -8.951 1.00 98.69 87 LEU A CA 1
ATOM 608 C C . LEU A 1 87 ? -5.191 -11.789 -9.378 1.00 98.69 87 LEU A C 1
ATOM 610 O O . LEU A 1 87 ? -4.195 -11.737 -8.662 1.00 98.69 87 LEU A O 1
ATOM 614 N N . ALA A 1 88 ? -5.222 -12.476 -10.517 1.00 98.44 88 ALA A N 1
ATOM 615 C CA . ALA A 1 88 ? -4.056 -13.186 -11.032 1.00 98.44 88 ALA A CA 1
ATOM 616 C C . ALA A 1 88 ? -3.100 -12.230 -11.766 1.00 98.44 88 ALA A C 1
ATOM 618 O O . ALA A 1 88 ? -3.526 -11.416 -12.582 1.00 98.44 88 ALA A O 1
ATOM 619 N N . SER A 1 89 ? -1.793 -12.379 -11.533 1.00 98.56 89 SER A N 1
ATOM 620 C CA . SER A 1 89 ? -0.786 -11.668 -12.325 1.00 98.56 89 SER A CA 1
ATOM 621 C C . SER A 1 89 ? -0.686 -12.257 -13.733 1.00 98.56 89 SER A C 1
ATOM 623 O O . SER A 1 89 ? -0.614 -13.477 -13.896 1.00 98.56 89 SER A O 1
ATOM 625 N N . ARG A 1 90 ? -0.591 -11.395 -14.748 1.00 97.69 90 ARG A N 1
ATOM 626 C CA . ARG A 1 90 ? -0.312 -11.764 -16.142 1.00 97.69 90 ARG A CA 1
ATOM 627 C C . ARG A 1 90 ? 0.990 -11.136 -16.630 1.00 97.69 90 ARG A C 1
ATOM 629 O O . ARG A 1 90 ? 1.453 -10.131 -16.089 1.00 97.69 90 ARG A O 1
ATOM 636 N N . ALA A 1 91 ? 1.564 -11.723 -17.675 1.00 97.88 91 ALA A N 1
ATOM 637 C CA . ALA A 1 91 ? 2.616 -11.074 -18.447 1.00 97.88 91 ALA A CA 1
ATOM 638 C C . ALA A 1 91 ? 2.030 -9.944 -19.309 1.00 97.88 91 ALA A C 1
ATOM 640 O O . ALA A 1 91 ? 0.891 -10.038 -19.778 1.00 97.88 91 ALA A O 1
ATOM 641 N N . VAL A 1 92 ? 2.818 -8.889 -19.499 1.00 98.12 92 VAL A N 1
ATOM 642 C CA . VAL A 1 92 ? 2.534 -7.760 -20.395 1.00 98.12 92 VAL A CA 1
ATOM 643 C C . VAL A 1 92 ? 3.660 -7.708 -21.420 1.00 98.12 92 VAL A C 1
ATOM 645 O O . VAL A 1 92 ? 4.830 -7.772 -21.040 1.00 98.12 92 VAL A O 1
ATOM 648 N N . THR A 1 93 ? 3.331 -7.600 -22.706 1.00 96.06 93 THR A N 1
ATOM 649 C CA . THR A 1 93 ? 4.365 -7.462 -23.742 1.00 96.06 93 THR A CA 1
ATOM 650 C C . THR A 1 93 ? 4.761 -5.997 -23.854 1.00 96.06 93 THR A C 1
ATOM 652 O O . THR A 1 93 ? 3.925 -5.157 -24.179 1.00 96.06 93 THR A O 1
ATOM 655 N N . HIS A 1 94 ? 6.029 -5.667 -23.599 1.00 96.81 94 HIS A N 1
ATOM 656 C CA . HIS A 1 94 ? 6.497 -4.298 -23.795 1.00 96.81 94 HIS A CA 1
ATOM 657 C C . HIS A 1 94 ? 6.665 -4.019 -25.301 1.00 96.81 94 HIS A C 1
ATOM 659 O O . HIS A 1 94 ? 7.405 -4.756 -25.958 1.00 96.81 94 HIS A O 1
ATOM 665 N N . PRO A 1 95 ? 6.053 -2.954 -25.859 1.00 94.19 95 PRO A N 1
ATOM 666 C CA . PRO A 1 95 ? 6.064 -2.694 -27.302 1.00 94.19 95 PRO A CA 1
ATOM 667 C C . PRO A 1 95 ? 7.479 -2.509 -27.869 1.00 94.19 95 PRO A C 1
ATOM 669 O O . PRO A 1 95 ? 7.796 -3.061 -28.918 1.00 94.19 95 PRO A O 1
ATOM 672 N N . ASP A 1 96 ? 8.343 -1.798 -27.140 1.00 96.31 96 ASP A N 1
ATOM 673 C CA . ASP A 1 96 ? 9.714 -1.504 -27.591 1.00 96.31 96 ASP A CA 1
ATOM 674 C C . ASP A 1 96 ? 10.783 -2.493 -27.087 1.00 96.31 96 ASP A C 1
ATOM 676 O O . ASP A 1 96 ? 11.914 -2.479 -27.569 1.00 96.31 96 ASP A O 1
ATOM 680 N N . PHE A 1 97 ? 10.450 -3.360 -26.121 1.00 96.94 97 PHE A N 1
ATOM 681 C CA . PHE A 1 97 ? 11.406 -4.265 -25.467 1.00 96.94 97 PHE A CA 1
ATOM 682 C C . PHE A 1 97 ? 10.786 -5.656 -25.265 1.00 96.94 97 PHE A C 1
ATOM 684 O O . PHE A 1 97 ? 10.432 -6.008 -24.140 1.00 96.94 97 PHE A O 1
ATOM 691 N N . PRO A 1 98 ? 10.654 -6.472 -26.324 1.00 93.50 98 PRO A N 1
ATOM 692 C CA . PRO A 1 98 ? 9.943 -7.753 -26.255 1.00 93.50 98 PRO A CA 1
ATOM 693 C C . PRO A 1 98 ? 10.486 -8.740 -25.209 1.00 93.50 98 PRO A C 1
ATOM 695 O O . PRO A 1 98 ? 9.730 -9.554 -24.688 1.00 93.50 98 PRO A O 1
ATOM 698 N N . ASP A 1 99 ? 11.774 -8.640 -24.866 1.00 95.88 99 ASP A N 1
ATOM 699 C CA . ASP A 1 99 ? 12.431 -9.490 -23.863 1.00 95.88 99 ASP A CA 1
ATOM 700 C C . ASP A 1 99 ? 12.294 -8.962 -22.418 1.00 95.88 99 ASP A C 1
ATOM 702 O O . ASP A 1 99 ? 12.778 -9.585 -21.467 1.00 95.88 99 ASP A O 1
ATOM 706 N N . ALA A 1 100 ? 11.656 -7.803 -22.216 1.00 97.62 100 ALA A N 1
ATOM 707 C CA . ALA A 1 100 ? 11.435 -7.247 -20.888 1.00 97.62 100 ALA A CA 1
ATOM 708 C C . ALA A 1 100 ? 10.459 -8.117 -20.084 1.00 97.62 100 ALA A C 1
ATOM 710 O O . ALA A 1 100 ? 9.389 -8.503 -20.551 1.00 97.62 100 ALA A O 1
ATOM 711 N N . THR A 1 101 ? 10.793 -8.382 -18.820 1.00 98.19 101 THR A N 1
ATOM 712 C CA . THR A 1 101 ? 9.873 -9.070 -17.906 1.00 98.19 101 THR A CA 1
ATOM 713 C C . THR A 1 101 ? 8.945 -8.050 -17.255 1.00 98.19 101 THR A C 1
ATOM 715 O O . THR A 1 101 ? 9.317 -7.422 -16.267 1.00 98.19 101 THR A O 1
ATOM 718 N N . VAL A 1 102 ? 7.731 -7.901 -17.785 1.00 98.50 102 VAL A N 1
ATOM 719 C CA . VAL A 1 102 ? 6.688 -7.024 -17.227 1.00 98.50 102 VAL A CA 1
ATOM 720 C C . VAL A 1 102 ? 5.533 -7.877 -16.703 1.00 98.50 102 VAL A C 1
ATOM 722 O O . VAL A 1 102 ? 5.060 -8.788 -17.389 1.00 98.50 102 VAL A O 1
ATOM 725 N N . ARG A 1 103 ? 5.092 -7.619 -15.465 1.00 98.56 103 ARG A N 1
ATOM 726 C CA . ARG A 1 103 ? 4.037 -8.390 -14.790 1.00 98.56 103 ARG A CA 1
ATOM 727 C C . ARG A 1 103 ? 3.045 -7.464 -14.099 1.00 98.56 103 ARG A C 1
ATOM 729 O O . ARG A 1 103 ? 3.454 -6.499 -13.465 1.00 98.56 103 ARG A O 1
ATOM 736 N N . THR A 1 104 ? 1.756 -7.778 -14.190 1.00 98.75 104 THR A N 1
ATOM 737 C CA . THR A 1 104 ? 0.717 -7.067 -13.427 1.00 98.75 104 THR A CA 1
ATOM 738 C C . THR A 1 104 ? 0.708 -7.499 -11.950 1.00 98.75 104 THR A C 1
ATOM 740 O O . THR A 1 104 ? 1.244 -8.569 -11.632 1.00 98.75 104 THR A O 1
ATOM 743 N N . PRO A 1 105 ? 0.085 -6.717 -11.047 1.00 98.69 105 PRO A N 1
ATOM 744 C CA . PRO A 1 105 ? -0.149 -7.105 -9.656 1.00 98.69 105 PRO A CA 1
ATOM 745 C C . PRO A 1 105 ? -0.900 -8.429 -9.490 1.00 98.69 105 PRO A C 1
ATOM 747 O O . PRO A 1 105 ? -1.788 -8.761 -10.273 1.00 98.69 105 PRO A O 1
ATOM 750 N N . LEU A 1 106 ? -0.549 -9.159 -8.432 1.00 98.88 106 LEU A N 1
ATOM 751 C CA . LEU A 1 106 ? -1.284 -10.294 -7.879 1.00 98.88 106 LEU A CA 1
ATOM 752 C C . LEU A 1 106 ? -1.905 -9.869 -6.543 1.00 98.88 106 LEU A C 1
ATOM 754 O O . LEU A 1 106 ? -1.207 -9.341 -5.677 1.00 98.88 106 LEU A O 1
ATOM 758 N N . VAL A 1 107 ? -3.192 -10.162 -6.345 1.00 98.81 107 VAL A N 1
ATOM 759 C CA . VAL A 1 107 ? -3.862 -9.991 -5.046 1.00 98.81 107 VAL A CA 1
ATOM 760 C C . VAL A 1 107 ? -4.276 -11.354 -4.509 1.00 98.81 107 VAL A C 1
ATOM 762 O O . VAL A 1 107 ? -5.009 -12.094 -5.170 1.00 98.81 107 VAL A O 1
ATOM 765 N N . VAL A 1 108 ? -3.823 -11.678 -3.299 1.00 98.62 108 VAL A N 1
ATOM 766 C CA . VAL A 1 108 ? -4.112 -12.935 -2.597 1.00 98.62 108 VAL A CA 1
ATOM 767 C C . VAL A 1 108 ? -4.998 -12.650 -1.385 1.00 98.62 108 VAL A C 1
ATOM 769 O O . VAL A 1 108 ? -4.711 -11.766 -0.585 1.00 98.62 108 VAL A O 1
ATOM 772 N N . LYS A 1 109 ? -6.089 -13.391 -1.218 1.00 98.00 109 LYS A N 1
ATOM 773 C CA . LYS A 1 109 ? -6.933 -13.353 -0.021 1.00 98.00 109 LYS A CA 1
ATOM 774 C C . LYS A 1 109 ? -6.222 -14.053 1.132 1.00 98.00 109 LYS A C 1
ATOM 776 O O . LYS A 1 109 ? -5.703 -15.158 0.964 1.00 98.00 109 LYS A O 1
ATOM 781 N N . ALA A 1 110 ? -6.258 -13.434 2.305 1.00 95.00 110 ALA A N 1
ATOM 782 C CA . ALA A 1 110 ? -5.729 -13.991 3.542 1.00 95.00 110 ALA A CA 1
ATOM 783 C C . ALA A 1 110 ? -6.718 -13.789 4.698 1.00 95.00 110 ALA A C 1
ATOM 785 O O . ALA A 1 110 ? -7.527 -12.862 4.682 1.00 95.00 110 ALA A O 1
ATOM 786 N N . ASP A 1 111 ? -6.643 -14.655 5.707 1.00 92.31 111 ASP A N 1
ATOM 787 C CA . ASP A 1 111 ? -7.458 -14.557 6.919 1.00 92.31 111 ASP A CA 1
ATOM 788 C C . ASP A 1 111 ? -6.651 -13.916 8.051 1.00 92.31 111 ASP A C 1
ATOM 790 O O . ASP A 1 111 ? -5.632 -14.458 8.478 1.00 92.31 111 ASP A O 1
ATOM 794 N N . GLY A 1 112 ? -7.119 -12.759 8.518 1.00 87.25 112 GLY A N 1
ATOM 795 C CA . GLY A 1 112 ? -6.510 -11.968 9.583 1.00 87.25 112 GLY A CA 1
ATOM 796 C C . GLY A 1 112 ? -6.944 -12.363 10.994 1.00 87.25 112 GLY A C 1
ATOM 797 O O . GLY A 1 112 ? -6.365 -11.855 11.952 1.00 87.25 112 GLY A O 1
ATOM 798 N N . ALA A 1 113 ? -7.927 -13.263 11.152 1.00 75.31 113 ALA A N 1
ATOM 799 C CA . ALA A 1 113 ? -8.329 -13.762 12.475 1.00 75.31 113 ALA A CA 1
ATOM 800 C C . ALA A 1 113 ? -7.248 -14.631 13.132 1.00 75.31 113 ALA A C 1
ATOM 802 O O . ALA A 1 113 ? -7.205 -14.760 14.355 1.00 75.31 113 ALA A O 1
ATOM 803 N N . ARG A 1 114 ? -6.343 -15.214 12.335 1.00 64.50 114 ARG A N 1
ATOM 804 C CA . ARG A 1 114 ? -5.178 -15.936 12.849 1.00 64.50 114 ARG A CA 1
ATOM 805 C C . ARG A 1 114 ? -4.158 -14.938 13.381 1.00 64.50 114 ARG A C 1
ATOM 807 O O . ARG A 1 114 ? -3.259 -14.481 12.676 1.00 64.50 114 ARG A O 1
ATOM 814 N N . LYS A 1 115 ? -4.299 -14.607 14.657 1.00 62.22 115 LYS A N 1
ATOM 815 C CA . LYS A 1 115 ? -3.322 -13.819 15.396 1.00 62.22 115 LYS A CA 1
ATOM 816 C C . LYS A 1 115 ? -2.097 -14.701 15.629 1.00 62.22 115 LYS A C 1
ATOM 818 O O . LYS A 1 115 ? -2.059 -15.516 16.539 1.00 62.22 115 LYS A O 1
ATOM 823 N N . PHE A 1 116 ? -1.095 -14.562 14.767 1.00 58.81 116 PHE A N 1
ATOM 824 C CA . PHE A 1 116 ? 0.183 -15.289 14.822 1.00 58.81 116 PHE A CA 1
ATOM 825 C C . PHE A 1 116 ? 0.934 -15.131 16.155 1.00 58.81 116 PHE A C 1
ATOM 827 O O . PHE A 1 116 ? 1.811 -15.918 16.479 1.00 58.81 116 PHE A O 1
ATOM 834 N N . TRP A 1 117 ? 0.593 -14.113 16.947 1.00 68.06 117 TRP A N 1
ATOM 835 C CA . TRP A 1 117 ? 1.130 -13.917 18.293 1.00 68.06 117 TRP A CA 1
ATOM 836 C C . TRP A 1 117 ? 0.363 -14.690 19.383 1.00 68.06 117 TRP A C 1
ATOM 838 O O . TRP A 1 117 ? 0.770 -14.656 20.541 1.00 68.06 117 TRP A O 1
ATOM 848 N N . GLU A 1 118 ? -0.735 -15.375 19.044 1.00 60.00 118 GLU A N 1
ATOM 849 C CA . GLU A 1 118 ? -1.554 -16.188 19.960 1.00 60.00 118 GLU A CA 1
ATOM 850 C C . GLU A 1 118 ? -1.263 -17.702 19.845 1.00 60.00 118 GLU A C 1
ATOM 852 O O . GLU A 1 118 ? -1.818 -18.489 20.610 1.00 60.00 118 GLU A O 1
ATOM 857 N N . GLY A 1 119 ? -0.361 -18.132 18.949 1.00 56.38 119 GLY A N 1
ATOM 858 C CA . GLY A 1 119 ? 0.014 -19.543 18.779 1.00 56.38 119 GLY A CA 1
ATOM 859 C C . GLY A 1 119 ? 1.274 -19.761 17.930 1.00 56.38 119 GLY A C 1
ATOM 860 O O . GLY A 1 119 ? 1.689 -18.881 17.193 1.00 56.38 119 GLY A O 1
ATOM 861 N N . ALA A 1 120 ? 1.891 -20.943 18.051 1.00 47.59 120 ALA A N 1
ATOM 862 C CA . ALA A 1 120 ? 3.208 -21.284 17.489 1.00 47.59 120 ALA A CA 1
ATOM 863 C C . ALA A 1 120 ? 3.198 -21.800 16.031 1.00 47.59 120 ALA A C 1
ATOM 865 O O . ALA A 1 120 ? 4.184 -22.392 15.588 1.00 47.59 120 ALA A O 1
ATOM 866 N N . ASP A 1 121 ? 2.102 -21.617 15.294 1.00 54.34 121 ASP A N 1
ATOM 867 C CA . ASP A 1 121 ? 2.055 -21.986 13.877 1.00 54.34 121 ASP A CA 1
ATOM 868 C C . ASP A 1 121 ? 2.749 -20.923 13.016 1.00 54.34 121 ASP A C 1
ATOM 870 O O . ASP A 1 121 ? 2.794 -19.748 13.373 1.00 54.34 121 ASP A O 1
ATOM 874 N N . ALA A 1 122 ? 3.315 -21.363 11.888 1.00 61.19 122 ALA A N 1
ATOM 875 C CA . ALA A 1 122 ? 4.107 -20.540 10.976 1.00 61.19 122 ALA A CA 1
ATOM 876 C C . ALA A 1 122 ? 3.464 -19.169 10.682 1.00 61.19 122 ALA A C 1
ATOM 878 O O . ALA A 1 122 ? 2.263 -19.092 10.409 1.00 61.19 122 ALA A O 1
ATOM 879 N N . ASP A 1 123 ? 4.289 -18.111 10.694 1.00 73.38 123 ASP A N 1
ATOM 880 C CA . ASP A 1 123 ? 3.880 -16.731 10.408 1.00 73.38 123 ASP A CA 1
ATOM 881 C C . ASP A 1 123 ? 3.003 -16.671 9.146 1.00 73.38 123 ASP A C 1
ATOM 883 O O . ASP A 1 123 ? 3.378 -17.162 8.075 1.00 73.38 123 ASP A O 1
ATOM 887 N N . ALA A 1 124 ? 1.827 -16.045 9.258 1.00 87.06 124 ALA A N 1
ATOM 888 C CA . ALA A 1 124 ? 0.962 -15.814 8.111 1.00 87.06 124 ALA A CA 1
ATOM 889 C C . ALA A 1 124 ? 1.720 -15.019 7.022 1.00 87.06 124 ALA A C 1
ATOM 891 O O . ALA A 1 124 ? 2.417 -14.056 7.355 1.00 87.06 124 ALA A O 1
ATOM 892 N N . PRO A 1 125 ? 1.577 -15.352 5.722 1.00 89.94 125 PRO A N 1
ATOM 893 C CA . PRO A 1 125 ? 2.410 -14.768 4.665 1.00 89.94 125 PRO A CA 1
ATOM 894 C C . PRO A 1 125 ? 2.399 -13.235 4.607 1.00 89.94 125 PRO A C 1
ATOM 896 O O . PRO A 1 125 ? 3.422 -12.626 4.309 1.00 89.94 125 PRO A O 1
ATOM 899 N N . TYR A 1 126 ? 1.272 -12.607 4.956 1.00 92.62 126 TYR A N 1
ATOM 900 C CA . TYR A 1 126 ? 1.122 -11.150 4.977 1.00 92.62 126 TYR A CA 1
ATOM 901 C C . TYR A 1 126 ? 1.949 -10.450 6.074 1.00 92.62 126 TYR A C 1
ATOM 903 O O . TYR A 1 126 ? 2.024 -9.227 6.098 1.00 92.62 126 TYR A O 1
ATOM 911 N N . LEU A 1 127 ? 2.585 -11.183 6.988 1.00 92.44 127 LEU A N 1
ATOM 912 C CA . LEU A 1 127 ? 3.412 -10.632 8.074 1.00 92.44 127 LEU A CA 1
ATOM 913 C C . LEU A 1 127 ? 4.898 -10.565 7.737 1.00 92.44 127 LEU A C 1
ATOM 915 O O . LEU A 1 127 ? 5.691 -10.025 8.511 1.00 92.44 127 LEU A O 1
ATOM 919 N N . SER A 1 128 ? 5.270 -11.155 6.607 1.00 92.38 128 SER A N 1
ATOM 920 C CA . SER A 1 128 ? 6.598 -11.040 6.031 1.00 92.38 128 SER A CA 1
ATOM 921 C C . SER A 1 128 ? 6.555 -10.079 4.853 1.00 92.38 128 SER A C 1
ATOM 923 O O . SER A 1 128 ? 5.541 -9.958 4.162 1.00 92.38 128 SER A O 1
ATOM 925 N N . GLU A 1 129 ? 7.669 -9.400 4.608 1.00 96.38 129 GLU A N 1
ATOM 926 C CA . GLU A 1 129 ? 7.829 -8.615 3.391 1.00 96.38 129 GLU A CA 1
ATOM 927 C C . GLU A 1 129 ? 7.791 -9.544 2.165 1.00 96.38 129 GLU A C 1
ATOM 929 O O . GLU A 1 129 ? 8.533 -10.526 2.061 1.00 96.38 129 GLU A O 1
ATOM 934 N N . CYS A 1 130 ? 6.936 -9.205 1.208 1.00 96.69 130 CYS A N 1
ATOM 935 C CA . CYS A 1 130 ? 6.760 -9.877 -0.065 1.00 96.69 130 CYS A CA 1
ATOM 936 C C . CYS A 1 130 ? 7.169 -8.920 -1.192 1.00 96.69 130 CYS A C 1
ATOM 938 O O . CYS A 1 130 ? 6.337 -8.436 -1.951 1.00 96.69 130 CYS A O 1
ATOM 940 N N . PHE A 1 131 ? 8.471 -8.627 -1.295 1.00 97.62 131 PHE A N 1
ATOM 941 C CA . PHE A 1 131 ? 8.979 -7.661 -2.274 1.00 97.62 131 PHE A CA 1
ATOM 942 C C . PHE A 1 131 ? 8.568 -8.023 -3.715 1.00 97.62 131 PHE A C 1
ATOM 944 O O . PHE A 1 131 ? 8.910 -9.109 -4.208 1.00 97.62 131 PHE A O 1
ATOM 951 N N . GLY A 1 132 ? 7.875 -7.102 -4.391 1.00 97.19 132 GLY A N 1
ATOM 952 C CA . GLY A 1 132 ? 7.327 -7.279 -5.736 1.00 97.19 132 GLY A CA 1
ATOM 953 C C . GLY A 1 132 ? 5.814 -7.033 -5.816 1.00 97.19 132 GLY A C 1
ATOM 954 O O . GLY A 1 132 ? 5.206 -6.591 -4.846 1.00 97.19 132 GLY A O 1
ATOM 955 N N . PRO A 1 133 ? 5.190 -7.341 -6.967 1.00 98.00 133 PRO A N 1
ATOM 956 C CA . PRO A 1 133 ? 3.782 -7.041 -7.241 1.00 98.00 133 PRO A CA 1
ATOM 957 C C . PRO A 1 133 ? 2.823 -8.045 -6.572 1.00 98.00 133 PRO A C 1
ATOM 959 O O . PRO A 1 133 ? 2.003 -8.669 -7.246 1.00 98.00 133 PRO A O 1
ATOM 962 N N . VAL A 1 134 ? 2.941 -8.244 -5.257 1.00 98.69 134 VAL A N 1
ATOM 963 C CA . VAL A 1 134 ? 2.092 -9.151 -4.472 1.00 98.69 134 VAL A CA 1
ATOM 964 C C . VAL A 1 134 ? 1.498 -8.400 -3.290 1.00 98.69 134 VAL A C 1
ATOM 966 O O . VAL A 1 134 ? 2.223 -7.884 -2.443 1.00 98.69 134 VAL A O 1
ATOM 969 N N . SER A 1 135 ? 0.173 -8.413 -3.196 1.00 98.75 135 SER A N 1
ATOM 970 C CA . SER A 1 135 ? -0.556 -7.796 -2.089 1.00 98.75 135 SER A CA 1
ATOM 971 C C . SER A 1 135 ? -1.585 -8.754 -1.508 1.00 98.75 135 SER A C 1
ATOM 973 O O . SER A 1 135 ? -2.087 -9.651 -2.190 1.00 98.75 135 SER A O 1
ATOM 975 N N . PHE A 1 136 ? -1.918 -8.555 -0.237 1.00 98.62 136 PHE A N 1
ATOM 976 C CA . PHE A 1 136 ? -2.836 -9.406 0.503 1.00 98.62 136 PHE A CA 1
ATOM 977 C C . PHE A 1 136 ? -4.117 -8.654 0.851 1.00 98.62 136 PHE A C 1
ATOM 979 O O . PHE A 1 136 ? -4.076 -7.639 1.542 1.00 98.62 136 PHE A O 1
ATOM 986 N N . ALA A 1 137 ? -5.265 -9.173 0.419 1.00 98.62 137 ALA A N 1
ATOM 987 C CA . ALA A 1 137 ? -6.569 -8.763 0.925 1.00 98.62 137 ALA A CA 1
ATOM 988 C C . ALA A 1 137 ? -6.853 -9.529 2.223 1.00 98.62 137 ALA A C 1
ATOM 990 O O . ALA A 1 137 ? -7.333 -10.663 2.195 1.00 98.62 137 ALA A O 1
ATOM 991 N N . VAL A 1 138 ? -6.519 -8.931 3.363 1.00 98.00 138 VAL A N 1
ATOM 992 C CA . VAL A 1 138 ? -6.590 -9.571 4.680 1.00 98.00 138 VAL A CA 1
ATOM 993 C C . VAL A 1 138 ? -7.966 -9.319 5.298 1.00 98.00 138 VAL A C 1
ATOM 995 O O . VAL A 1 138 ? -8.295 -8.186 5.646 1.00 98.00 138 VAL A O 1
ATOM 998 N N . ALA A 1 139 ? -8.770 -10.372 5.444 1.00 97.62 139 ALA A N 1
ATOM 999 C CA . ALA A 1 139 ? -10.065 -10.303 6.115 1.00 97.62 139 ALA A CA 1
ATOM 1000 C C . ALA A 1 139 ? -9.872 -10.231 7.639 1.00 97.62 139 ALA A C 1
ATOM 1002 O O . ALA A 1 139 ? -9.413 -11.197 8.245 1.00 97.62 139 ALA A O 1
ATOM 1003 N N . VAL A 1 140 ? -10.222 -9.109 8.264 1.00 96.75 140 VAL A N 1
ATOM 1004 C CA . VAL A 1 140 ? -10.153 -8.915 9.726 1.00 96.75 140 VAL A CA 1
ATOM 1005 C C . VAL A 1 140 ? -11.548 -8.906 10.345 1.00 96.75 140 VAL A C 1
ATOM 1007 O O . VAL A 1 140 ? -12.535 -8.712 9.643 1.00 96.75 140 VAL A O 1
ATOM 1010 N N . ASP A 1 141 ? -11.667 -9.096 11.654 1.00 95.81 141 ASP A N 1
ATOM 1011 C CA . ASP A 1 141 ? -12.987 -9.189 12.295 1.00 95.81 141 ASP A CA 1
ATOM 1012 C C . ASP A 1 141 ? -13.700 -7.831 12.375 1.00 95.81 141 ASP A C 1
ATOM 1014 O O . ASP A 1 141 ? -14.917 -7.751 12.201 1.00 95.81 141 ASP A O 1
ATOM 1018 N N . SER A 1 142 ? -12.941 -6.748 12.552 1.00 96.44 142 SER A N 1
ATOM 1019 C CA . SER A 1 142 ? -13.460 -5.384 12.638 1.00 96.44 142 SER A CA 1
ATOM 1020 C C . SER A 1 142 ? -12.408 -4.340 12.245 1.00 96.44 142 SER A C 1
ATOM 1022 O O . SER A 1 142 ? -11.227 -4.651 12.081 1.00 96.44 142 SER A O 1
ATOM 1024 N N . ALA A 1 143 ? -12.817 -3.072 12.133 1.00 97.19 143 ALA A N 1
ATOM 1025 C CA . ALA A 1 143 ? -11.876 -1.963 11.967 1.00 97.19 143 ALA A CA 1
ATOM 1026 C C . ALA A 1 143 ? -10.915 -1.835 13.167 1.00 97.19 143 ALA A C 1
ATOM 1028 O O . ALA A 1 143 ? -9.737 -1.545 12.977 1.00 97.19 143 ALA A O 1
ATOM 1029 N N . ALA A 1 144 ? -11.388 -2.109 14.388 1.00 96.62 144 ALA A N 1
ATOM 1030 C CA . ALA A 1 144 ? -10.546 -2.105 15.583 1.00 96.62 144 ALA A CA 1
ATOM 1031 C C . ALA A 1 144 ? -9.485 -3.219 15.532 1.00 96.62 144 ALA A C 1
ATOM 1033 O O . ALA A 1 144 ? -8.325 -2.976 15.859 1.00 96.62 144 ALA A O 1
ATOM 1034 N N . ASP A 1 145 ? -9.845 -4.410 15.042 1.00 95.31 145 ASP A N 1
ATOM 1035 C CA . ASP A 1 145 ? -8.885 -5.503 14.839 1.00 95.31 145 ASP A CA 1
ATOM 1036 C C . ASP A 1 145 ? -7.878 -5.189 13.723 1.00 95.31 145 ASP A C 1
ATOM 1038 O O . ASP A 1 145 ? -6.700 -5.518 13.859 1.00 95.31 145 ASP A O 1
ATOM 1042 N N . ALA A 1 146 ? -8.297 -4.494 12.656 1.00 97.12 146 ALA A N 1
ATOM 1043 C CA . ALA A 1 146 ? -7.374 -3.951 11.652 1.00 97.12 146 ALA A CA 1
ATOM 1044 C C . ALA A 1 146 ? -6.345 -3.004 12.285 1.00 97.12 146 ALA A C 1
ATOM 1046 O O . ALA A 1 146 ? -5.153 -3.140 12.019 1.00 97.12 146 ALA A O 1
ATOM 1047 N N . VAL A 1 147 ? -6.781 -2.074 13.142 1.00 97.81 147 VAL A N 1
ATOM 1048 C CA . VAL A 1 147 ? -5.874 -1.147 13.840 1.00 97.81 147 VAL A CA 1
ATOM 1049 C C . VAL A 1 147 ? -4.944 -1.892 14.797 1.00 97.81 147 VAL A C 1
ATOM 1051 O O . VAL A 1 147 ? -3.751 -1.594 14.843 1.00 97.81 147 VAL A O 1
ATOM 1054 N N . ALA A 1 148 ? -5.449 -2.883 15.533 1.00 95.94 148 ALA A N 1
ATOM 1055 C CA . ALA A 1 148 ? -4.628 -3.696 16.427 1.00 95.94 148 ALA A CA 1
ATOM 1056 C C . ALA A 1 148 ? -3.543 -4.468 15.656 1.00 95.94 148 ALA A C 1
ATOM 1058 O O . ALA A 1 148 ? -2.379 -4.476 16.067 1.00 95.94 148 ALA A O 1
ATOM 1059 N N . LEU A 1 149 ? -3.904 -5.063 14.513 1.00 95.44 149 LEU A N 1
ATOM 1060 C CA . LEU A 1 149 ? -2.959 -5.735 13.627 1.00 95.44 149 LEU A CA 1
ATOM 1061 C C . LEU A 1 149 ? -1.932 -4.747 13.061 1.00 95.44 149 LEU A C 1
ATOM 1063 O O . LEU A 1 149 ? -0.740 -5.013 13.172 1.00 95.44 149 LEU A O 1
ATOM 1067 N N . LEU A 1 150 ? -2.375 -3.597 12.540 1.00 96.94 150 LEU A N 1
ATOM 1068 C CA . LEU A 1 150 ? -1.510 -2.523 12.038 1.00 96.94 150 LEU A CA 1
ATOM 1069 C C . LEU A 1 150 ? -0.486 -2.082 13.089 1.00 96.94 150 LEU A C 1
ATOM 1071 O O . LEU A 1 150 ? 0.711 -2.014 12.800 1.00 96.94 150 LEU A O 1
ATOM 1075 N N . ARG A 1 151 ? -0.952 -1.789 14.307 1.00 96.88 151 ARG A N 1
ATOM 1076 C CA . ARG A 1 151 ? -0.107 -1.355 15.424 1.00 96.88 151 ARG A CA 1
ATOM 1077 C C . ARG A 1 151 ? 0.965 -2.399 15.708 1.00 96.88 151 ARG A C 1
ATOM 1079 O O . ARG A 1 151 ? 2.154 -2.091 15.741 1.00 96.88 151 ARG A O 1
ATOM 1086 N N . ARG A 1 152 ? 0.555 -3.662 15.837 1.00 93.62 152 ARG A N 1
ATOM 1087 C CA . ARG A 1 152 ? 1.472 -4.762 16.135 1.00 93.62 152 ARG A CA 1
ATOM 1088 C C . ARG A 1 152 ? 2.492 -4.992 15.021 1.00 93.62 152 ARG A C 1
ATOM 1090 O O . ARG A 1 152 ? 3.676 -5.138 15.312 1.00 93.62 152 ARG A O 1
ATOM 1097 N N . THR A 1 153 ? 2.065 -5.012 13.759 1.00 94.19 153 THR A N 1
ATOM 1098 C CA . THR A 1 153 ? 2.978 -5.229 12.627 1.00 94.19 153 THR A CA 1
ATOM 1099 C C . THR A 1 153 ? 3.959 -4.079 12.465 1.00 94.19 153 THR A C 1
ATOM 1101 O O . THR A 1 153 ? 5.134 -4.320 12.212 1.00 94.19 153 THR A O 1
ATOM 1104 N N . THR A 1 154 ? 3.513 -2.839 12.671 1.00 96.88 154 THR A N 1
ATOM 1105 C CA . THR A 1 154 ? 4.384 -1.659 12.596 1.00 96.88 154 THR A CA 1
ATOM 1106 C C . THR A 1 154 ? 5.447 -1.698 13.688 1.00 96.88 154 THR A C 1
ATOM 1108 O O . THR A 1 154 ? 6.624 -1.496 13.394 1.00 96.88 154 THR A O 1
ATOM 1111 N N . ARG A 1 155 ? 5.061 -2.050 14.921 1.00 96.69 155 ARG A N 1
ATOM 1112 C CA . ARG A 1 155 ? 5.990 -2.214 16.043 1.00 96.69 155 ARG A CA 1
ATOM 1113 C C . ARG A 1 155 ? 7.058 -3.271 15.773 1.00 96.69 155 ARG A C 1
ATOM 1115 O O . ARG A 1 155 ? 8.245 -3.025 15.962 1.00 96.69 155 ARG A O 1
ATOM 1122 N N . ASP A 1 156 ? 6.620 -4.459 15.361 1.00 94.25 156 ASP A N 1
ATOM 1123 C CA . ASP A 1 156 ? 7.477 -5.646 15.332 1.00 94.25 156 ASP A CA 1
ATOM 1124 C C . ASP A 1 156 ? 8.281 -5.770 14.029 1.00 94.25 156 ASP A C 1
ATOM 1126 O O . ASP A 1 156 ? 9.375 -6.335 14.030 1.00 94.25 156 ASP A O 1
ATOM 1130 N N . LYS A 1 157 ? 7.731 -5.289 12.908 1.00 95.50 157 LYS A N 1
ATOM 1131 C CA . LYS A 1 157 ? 8.293 -5.475 11.557 1.00 95.50 157 LYS A CA 1
ATOM 1132 C C . LYS A 1 157 ? 8.604 -4.159 10.841 1.00 95.50 157 LYS A C 1
ATOM 1134 O O . LYS A 1 157 ? 9.372 -4.169 9.884 1.00 95.50 157 LYS A O 1
ATOM 1139 N N . GLY A 1 158 ? 8.071 -3.036 11.322 1.00 97.69 158 GLY A N 1
ATOM 1140 C CA . GLY A 1 158 ? 8.232 -1.725 10.700 1.00 97.69 158 GLY A CA 1
ATOM 1141 C C . GLY A 1 158 ? 7.267 -1.476 9.542 1.00 97.69 158 GLY A C 1
ATOM 1142 O O . GLY A 1 158 ? 6.780 -2.401 8.895 1.00 97.69 158 GLY A O 1
ATOM 1143 N N . ALA A 1 159 ? 7.006 -0.198 9.271 1.00 97.88 159 ALA A N 1
ATOM 1144 C CA . ALA A 1 159 ? 6.266 0.247 8.095 1.00 97.88 159 ALA A CA 1
ATOM 1145 C C . ALA A 1 159 ? 6.770 1.621 7.637 1.00 97.88 159 ALA A C 1
ATOM 1147 O O . ALA A 1 159 ? 6.896 2.542 8.449 1.00 97.88 159 ALA A O 1
ATOM 1148 N N . MET A 1 160 ? 7.015 1.760 6.329 1.00 96.94 160 MET A N 1
ATOM 1149 C CA . MET A 1 160 ? 7.376 3.044 5.714 1.00 96.94 160 MET A CA 1
ATOM 1150 C C . MET A 1 160 ? 6.164 3.958 5.540 1.00 96.94 160 MET A C 1
ATOM 1152 O O . MET A 1 160 ? 6.283 5.172 5.678 1.00 96.94 160 MET A O 1
ATOM 1156 N N . THR A 1 161 ? 5.006 3.376 5.221 1.00 97.12 161 THR A N 1
ATOM 1157 C CA . THR A 1 161 ? 3.758 4.102 4.969 1.00 97.12 161 THR A CA 1
ATOM 1158 C C . THR A 1 161 ? 2.565 3.326 5.502 1.00 97.12 161 THR A C 1
ATOM 1160 O O . THR A 1 161 ? 2.570 2.094 5.537 1.00 97.12 161 THR A O 1
ATOM 1163 N N . VAL A 1 162 ? 1.532 4.066 5.885 1.00 98.62 162 VAL A N 1
ATOM 1164 C CA . VAL A 1 162 ? 0.207 3.571 6.236 1.00 98.62 162 VAL A CA 1
ATOM 1165 C C . VAL A 1 162 ? -0.807 4.383 5.440 1.00 98.62 162 VAL A C 1
ATOM 1167 O O . VAL A 1 162 ? -0.833 5.609 5.512 1.00 98.62 162 VAL A O 1
ATOM 1170 N N . GLY A 1 163 ? -1.649 3.696 4.672 1.00 98.44 163 GLY A N 1
ATOM 1171 C CA . GLY A 1 163 ? -2.804 4.289 4.004 1.00 98.44 163 GLY A CA 1
ATOM 1172 C C . GLY A 1 163 ? -4.091 3.821 4.672 1.00 98.44 163 GLY A C 1
ATOM 1173 O O . GLY A 1 163 ? -4.238 2.630 4.944 1.00 98.44 163 GLY A O 1
ATOM 1174 N N . ALA A 1 164 ? -5.029 4.732 4.911 1.00 98.50 164 ALA A N 1
ATOM 1175 C CA . ALA A 1 164 ? -6.304 4.405 5.538 1.00 98.50 164 ALA A CA 1
ATOM 1176 C C . ALA A 1 164 ? -7.489 5.087 4.851 1.00 98.50 164 ALA A C 1
ATOM 1178 O O . ALA A 1 164 ? -7.392 6.216 4.372 1.00 98.50 164 ALA A O 1
ATOM 1179 N N . TYR A 1 165 ? -8.622 4.382 4.830 1.00 98.56 165 TYR A N 1
ATOM 1180 C CA . TYR A 1 165 ? -9.878 4.838 4.243 1.00 98.56 165 TYR A CA 1
ATOM 1181 C C . TYR A 1 165 ? -11.001 4.650 5.253 1.00 98.56 165 TYR A C 1
ATOM 1183 O O . TYR A 1 165 ? -11.318 3.523 5.631 1.00 98.56 165 TYR A O 1
ATOM 1191 N N . THR A 1 166 ? -11.589 5.748 5.711 1.00 98.38 166 THR A N 1
ATOM 1192 C CA . THR A 1 166 ? -12.662 5.723 6.703 1.00 98.38 166 THR A CA 1
ATOM 1193 C C . THR A 1 166 ? -13.474 7.009 6.644 1.00 98.38 166 THR A C 1
ATOM 1195 O O . THR A 1 166 ? -12.938 8.093 6.426 1.00 98.38 166 THR A O 1
ATOM 1198 N N . THR A 1 167 ? -14.779 6.885 6.869 1.00 98.06 167 THR A N 1
ATOM 1199 C CA . THR A 1 167 ? -15.678 8.010 7.166 1.00 98.06 167 THR A CA 1
ATOM 1200 C C . THR A 1 167 ? -16.082 8.043 8.641 1.00 98.06 167 THR A C 1
ATOM 1202 O O . THR A 1 167 ? -16.870 8.896 9.042 1.00 98.06 167 THR A O 1
ATOM 1205 N N . SER A 1 168 ? -15.590 7.097 9.450 1.00 98.31 168 SER A N 1
ATOM 1206 C CA . SER A 1 168 ? -15.805 7.052 10.896 1.00 98.31 168 SER A CA 1
ATOM 1207 C C . SER A 1 168 ? -14.722 7.867 11.610 1.00 98.31 168 SER A C 1
ATOM 1209 O O . SER A 1 168 ? -13.555 7.458 11.570 1.00 98.31 168 SER A O 1
ATOM 1211 N N . PRO A 1 169 ? -15.088 8.950 12.327 1.00 98.38 169 PRO A N 1
ATOM 1212 C CA . PRO A 1 169 ? -14.141 9.727 13.130 1.00 98.38 169 PRO A CA 1
ATOM 1213 C C . PRO A 1 169 ? -13.502 8.913 14.261 1.00 98.38 169 PRO A C 1
ATOM 1215 O O . PRO A 1 169 ? -12.428 9.244 14.753 1.00 98.38 169 PRO A O 1
ATOM 1218 N N . GLU A 1 170 ? -14.171 7.851 14.713 1.00 98.38 170 GLU A N 1
ATOM 1219 C CA . GLU A 1 170 ? -13.623 6.947 15.721 1.00 98.38 170 GLU A CA 1
ATOM 1220 C C . GLU A 1 170 ? -12.478 6.109 15.159 1.00 98.38 170 GLU A C 1
ATOM 1222 O O . GLU A 1 170 ? -11.413 6.048 15.767 1.00 98.38 170 GLU A O 1
ATOM 1227 N N . VAL A 1 171 ? -12.682 5.511 13.984 1.00 98.50 171 VAL A N 1
ATOM 1228 C CA . VAL A 1 171 ? -11.662 4.693 13.317 1.00 98.50 171 VAL A CA 1
ATOM 1229 C C . VAL A 1 171 ? -10.482 5.554 12.870 1.00 98.50 171 VAL A C 1
ATOM 1231 O O . VAL A 1 171 ? -9.344 5.127 13.023 1.00 98.50 171 VAL A O 1
ATOM 1234 N N . GLU A 1 172 ? -10.736 6.767 12.369 1.00 98.75 172 GLU A N 1
ATOM 1235 C CA . GLU A 1 172 ? -9.682 7.722 11.996 1.00 98.75 172 GLU A CA 1
ATOM 1236 C C . GLU A 1 172 ? -8.735 7.987 13.170 1.00 98.75 172 GLU A C 1
ATOM 1238 O O . GLU A 1 172 ? -7.536 7.739 13.062 1.00 98.75 172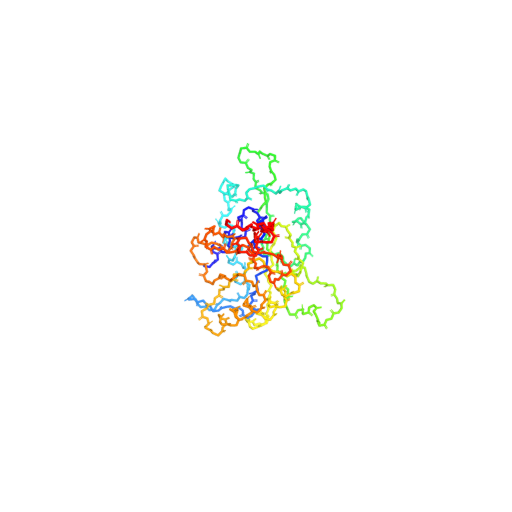 GLU A O 1
ATOM 1243 N N . ARG A 1 173 ? -9.289 8.350 14.332 1.00 98.75 173 ARG A N 1
ATOM 1244 C CA . ARG A 1 173 ? -8.512 8.609 15.549 1.00 98.75 173 ARG A CA 1
ATOM 1245 C C . ARG A 1 173 ? -7.703 7.395 16.008 1.00 98.75 173 ARG A C 1
ATOM 1247 O O . ARG A 1 173 ? -6.559 7.543 16.418 1.00 98.75 173 ARG A O 1
ATOM 1254 N N . LEU A 1 174 ? -8.286 6.195 15.943 1.00 98.62 174 LEU A N 1
ATOM 1255 C CA . LEU A 1 174 ? -7.588 4.959 16.315 1.00 98.62 174 LEU A CA 1
ATOM 1256 C C . LEU A 1 174 ? -6.376 4.693 15.407 1.00 98.62 174 LEU A C 1
ATOM 1258 O O . LEU A 1 174 ? -5.334 4.235 15.878 1.00 98.62 174 LEU A O 1
ATOM 1262 N N . ILE A 1 175 ? -6.505 4.986 14.110 1.00 98.69 175 ILE A N 1
ATOM 1263 C CA . ILE A 1 175 ? -5.419 4.841 13.134 1.00 98.69 175 ILE A CA 1
ATOM 1264 C C . ILE A 1 175 ? -4.337 5.895 13.373 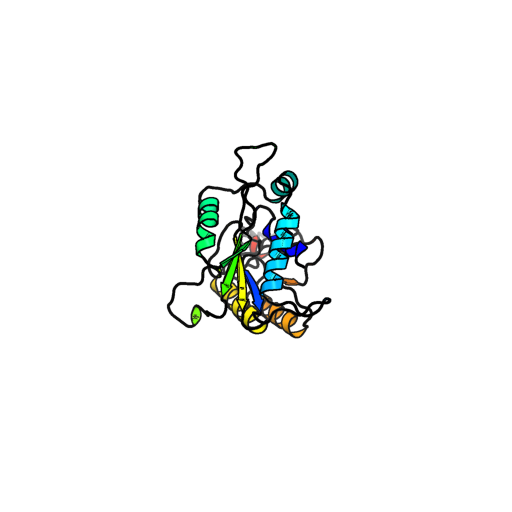1.00 98.69 175 ILE A C 1
ATOM 1266 O O . ILE A 1 175 ? -3.156 5.545 13.390 1.00 98.69 175 ILE A O 1
ATOM 1270 N N . GLU A 1 176 ? -4.723 7.154 13.589 1.00 98.75 176 GLU A N 1
ATOM 1271 C CA . GLU A 1 176 ? -3.795 8.235 13.937 1.00 98.75 176 GLU A CA 1
ATOM 1272 C C . GLU A 1 176 ? -2.989 7.891 15.190 1.00 98.75 176 GLU A C 1
ATOM 1274 O O . GLU A 1 176 ? -1.762 7.938 15.163 1.00 98.75 176 GLU A O 1
ATOM 1279 N N . GLU A 1 177 ? -3.658 7.467 16.262 1.00 98.69 177 GLU A N 1
ATOM 1280 C CA . GLU A 1 177 ? -3.016 7.093 17.521 1.00 98.69 177 GLU A CA 1
ATOM 1281 C C . GLU A 1 177 ? -2.040 5.922 17.332 1.00 98.69 177 GLU A C 1
ATOM 1283 O O . GLU A 1 177 ? -0.909 5.972 17.810 1.00 98.69 177 GLU A O 1
ATOM 1288 N N . ALA A 1 178 ? -2.424 4.892 16.567 1.00 98.69 178 ALA A N 1
ATOM 1289 C CA . ALA A 1 178 ? -1.521 3.787 16.244 1.00 98.69 178 ALA A CA 1
ATOM 1290 C C . ALA A 1 178 ? -0.288 4.236 15.441 1.00 98.69 178 ALA A C 1
ATOM 1292 O O . ALA A 1 178 ? 0.818 3.782 15.726 1.00 98.69 178 ALA A O 1
ATOM 1293 N N . CYS A 1 179 ? -0.452 5.128 14.461 1.00 98.56 179 CYS A N 1
ATOM 1294 C CA . CYS A 1 179 ? 0.666 5.623 13.656 1.00 98.56 179 CYS A CA 1
ATOM 1295 C C . CYS A 1 179 ? 1.590 6.553 14.453 1.00 98.56 179 CYS A C 1
ATOM 1297 O O . CYS A 1 179 ? 2.804 6.500 14.269 1.00 98.56 179 CYS A O 1
ATOM 1299 N N . LEU A 1 180 ? 1.037 7.371 15.353 1.00 98.31 180 LEU A N 1
ATOM 1300 C CA . LEU A 1 180 ? 1.808 8.237 16.244 1.00 98.31 180 LEU A CA 1
ATOM 1301 C C . LEU A 1 180 ? 2.648 7.424 17.230 1.00 98.31 180 LEU A C 1
ATOM 1303 O O . LEU A 1 180 ? 3.839 7.684 17.376 1.00 98.31 180 LEU A O 1
ATOM 1307 N N . GLU A 1 181 ? 2.047 6.428 17.881 1.00 98.38 181 GLU A N 1
ATOM 1308 C CA . GLU A 1 181 ? 2.749 5.592 18.857 1.00 98.38 181 GLU A CA 1
ATOM 1309 C C . GLU A 1 181 ? 3.825 4.708 18.218 1.00 98.38 181 GLU A C 1
ATOM 1311 O O . GLU A 1 181 ? 4.923 4.585 18.756 1.00 98.38 181 GLU A O 1
ATOM 1316 N N . GLU A 1 182 ? 3.537 4.118 17.056 1.00 98.50 182 GLU A N 1
ATOM 1317 C CA . GLU A 1 182 ? 4.456 3.202 16.367 1.00 98.50 182 GLU A CA 1
ATOM 1318 C C . GLU A 1 182 ? 5.299 3.905 15.289 1.00 98.50 182 GLU A C 1
ATOM 1320 O O . GLU A 1 182 ? 5.942 3.257 14.462 1.00 98.50 182 GLU A O 1
ATOM 1325 N N . CYS A 1 183 ? 5.306 5.242 15.291 1.00 97.94 183 CYS A N 1
ATOM 1326 C CA . CYS A 1 183 ? 6.119 6.091 14.423 1.00 97.94 183 CYS A CA 1
ATOM 1327 C C . CYS A 1 183 ? 6.011 5.727 12.929 1.00 97.94 183 CYS A C 1
ATOM 1329 O O . CYS A 1 183 ? 7.030 5.488 12.277 1.00 97.94 183 CYS A O 1
ATOM 1331 N N . ALA A 1 184 ? 4.804 5.674 12.367 1.00 97.38 184 ALA A N 1
ATOM 1332 C CA . ALA A 1 184 ? 4.573 5.437 10.940 1.00 97.38 184 ALA A CA 1
ATOM 1333 C C . ALA A 1 184 ? 3.938 6.649 10.244 1.00 97.38 184 ALA A C 1
ATOM 1335 O O . ALA A 1 184 ? 3.137 7.370 10.833 1.00 97.38 184 ALA A O 1
ATOM 1336 N N . GLN A 1 185 ? 4.287 6.862 8.971 1.00 97.69 185 GLN A N 1
ATOM 1337 C CA . GLN A 1 185 ? 3.715 7.941 8.160 1.00 97.69 185 GLN A CA 1
ATOM 1338 C C . GLN A 1 185 ? 2.303 7.565 7.703 1.00 97.69 185 GLN A C 1
ATOM 1340 O O . GLN A 1 185 ? 2.120 6.515 7.085 1.00 97.69 185 GLN A O 1
ATOM 1345 N N . LEU A 1 186 ? 1.320 8.423 7.976 1.00 98.50 186 LEU A N 1
ATOM 1346 C CA . LEU A 1 186 ? -0.094 8.171 7.695 1.00 98.50 186 LEU A CA 1
ATOM 1347 C C . LEU A 1 186 ? -0.606 9.034 6.536 1.00 98.50 186 LEU A C 1
ATOM 1349 O O . LEU A 1 186 ? -0.422 10.246 6.513 1.00 98.50 186 LEU A O 1
ATOM 1353 N N . SER A 1 187 ? -1.319 8.406 5.604 1.00 98.69 187 SER A N 1
ATOM 1354 C CA . SER A 1 187 ? -2.134 9.060 4.580 1.00 98.69 187 SER A CA 1
ATOM 1355 C C . SER A 1 187 ? -3.599 8.647 4.722 1.00 98.69 187 SER A C 1
ATOM 1357 O O . SER A 1 187 ? -3.926 7.461 4.640 1.00 98.69 187 SER A O 1
ATOM 1359 N N . LEU A 1 188 ? -4.492 9.622 4.900 1.00 98.31 188 LEU A N 1
ATOM 1360 C CA . LEU A 1 188 ? -5.927 9.391 5.072 1.00 98.31 188 LEU A CA 1
ATOM 1361 C C . LEU A 1 188 ? -6.710 9.751 3.808 1.00 98.31 188 LEU A C 1
ATOM 1363 O O . LEU A 1 188 ? -6.540 10.824 3.234 1.00 98.31 188 LEU A O 1
ATOM 1367 N N . ASN A 1 189 ? -7.613 8.856 3.406 1.00 98.31 189 ASN A N 1
ATOM 1368 C CA . ASN A 1 189 ? -8.650 9.098 2.404 1.00 98.31 189 ASN A CA 1
ATOM 1369 C C . ASN A 1 189 ? -8.128 9.596 1.036 1.00 98.31 189 ASN A C 1
ATOM 1371 O O . ASN A 1 189 ? -8.777 10.401 0.359 1.00 98.31 189 ASN A O 1
ATOM 1375 N N . LEU A 1 190 ? -6.984 9.065 0.578 1.00 98.25 190 LEU A N 1
ATOM 1376 C CA . LEU A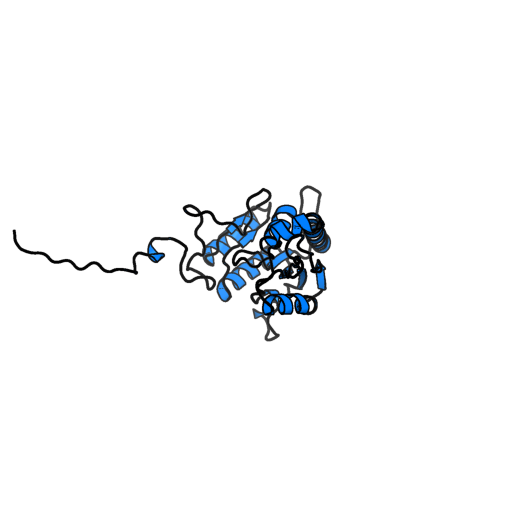 1 190 ? -6.411 9.365 -0.740 1.00 98.25 190 LEU A CA 1
ATOM 1377 C C . LEU A 1 190 ? -7.308 8.852 -1.877 1.00 98.25 190 LEU A C 1
ATOM 1379 O O . LEU A 1 190 ? -7.302 7.686 -2.261 1.00 98.25 190 LEU A O 1
ATOM 1383 N N . THR A 1 191 ? -8.127 9.735 -2.439 1.00 97.25 191 THR A N 1
ATOM 1384 C CA . THR A 1 191 ? -9.091 9.381 -3.495 1.00 97.25 191 THR A CA 1
ATOM 1385 C C . THR A 1 191 ? -8.843 10.093 -4.823 1.00 97.25 191 THR A C 1
ATOM 1387 O O . THR A 1 191 ? -9.588 9.861 -5.774 1.00 97.25 191 THR A O 1
ATOM 1390 N N . SER A 1 192 ? -7.783 10.901 -4.900 1.00 95.00 192 SER A N 1
ATOM 1391 C CA . SER A 1 192 ? -7.394 11.717 -6.054 1.00 95.00 192 SER A CA 1
ATOM 1392 C C . SER A 1 192 ? -6.034 11.271 -6.629 1.00 95.00 192 SER A C 1
ATOM 1394 O O . SER A 1 192 ? -5.711 10.085 -6.581 1.00 95.00 192 SER A O 1
ATOM 1396 N N . GLY A 1 193 ? -5.256 12.192 -7.213 1.00 95.81 193 GLY A N 1
ATOM 1397 C CA . GLY A 1 193 ? -3.978 11.917 -7.887 1.00 95.81 193 GLY A CA 1
ATOM 1398 C C . GLY A 1 193 ? -2.739 11.867 -6.985 1.00 95.81 193 GLY A C 1
ATOM 1399 O O . GLY A 1 193 ? -1.632 11.805 -7.512 1.00 95.81 193 GLY A O 1
ATOM 1400 N N . VAL A 1 194 ? -2.912 11.923 -5.661 1.00 97.69 194 VAL A N 1
ATOM 1401 C CA . VAL A 1 194 ? -1.843 11.654 -4.686 1.00 97.69 194 VAL A CA 1
ATOM 1402 C C . VAL A 1 194 ? -1.960 10.204 -4.243 1.00 97.69 194 VAL A C 1
ATOM 1404 O O . VAL A 1 194 ? -3.034 9.778 -3.820 1.00 97.69 194 VAL A O 1
ATOM 1407 N N . TYR A 1 195 ? -0.870 9.452 -4.331 1.00 98.38 195 TYR A N 1
ATOM 1408 C CA . TYR A 1 195 ? -0.821 8.029 -3.993 1.00 98.38 195 TYR A CA 1
ATOM 1409 C C . TYR A 1 195 ? 0.075 7.807 -2.781 1.00 98.38 195 TYR A C 1
ATOM 1411 O O . TYR A 1 195 ? 1.078 8.499 -2.628 1.00 98.38 195 TYR A O 1
ATOM 1419 N N . VAL A 1 196 ? -0.237 6.802 -1.958 1.00 97.88 196 VAL A N 1
ATOM 1420 C CA . VAL A 1 196 ? 0.528 6.503 -0.730 1.00 97.88 196 VAL A CA 1
ATOM 1421 C C . VAL A 1 196 ? 2.013 6.218 -1.007 1.00 97.88 196 VAL A C 1
ATOM 1423 O O . VAL A 1 196 ? 2.865 6.439 -0.154 1.00 97.88 196 VAL A O 1
ATOM 1426 N N . ASN A 1 197 ? 2.345 5.782 -2.227 1.00 98.19 197 ASN A N 1
ATOM 1427 C CA . ASN A 1 197 ? 3.717 5.525 -2.651 1.00 98.19 197 ASN A CA 1
ATOM 1428 C C . ASN A 1 197 ? 4.580 6.799 -2.719 1.00 98.19 197 ASN A C 1
ATOM 1430 O O . ASN A 1 197 ? 5.809 6.697 -2.721 1.00 98.19 197 ASN A O 1
ATOM 1434 N N . GLN A 1 198 ? 3.958 7.969 -2.880 1.00 97.88 198 GLN A N 1
ATOM 1435 C CA . GLN A 1 198 ? 4.628 9.224 -3.203 1.00 97.88 198 GLN A CA 1
ATOM 1436 C C . GLN A 1 198 ? 5.038 9.985 -1.943 1.00 97.88 198 GLN A C 1
ATOM 1438 O O . GLN A 1 198 ? 4.288 10.073 -0.979 1.00 97.88 198 GLN A O 1
ATOM 1443 N N . THR A 1 199 ? 6.216 10.598 -2.002 1.00 95.69 199 THR A N 1
ATOM 1444 C CA . THR A 1 199 ? 6.715 11.540 -0.995 1.00 95.69 199 THR A CA 1
ATOM 1445 C C . THR A 1 199 ? 7.396 12.702 -1.709 1.00 95.69 199 THR A C 1
ATOM 1447 O O . THR A 1 199 ? 8.190 12.476 -2.628 1.00 95.69 199 THR A O 1
ATOM 1450 N N . ALA A 1 200 ? 7.117 13.932 -1.297 1.00 97.62 200 ALA A N 1
ATOM 1451 C CA . ALA A 1 200 ? 7.730 15.142 -1.820 1.00 97.62 200 ALA A CA 1
ATOM 1452 C C . ALA A 1 200 ? 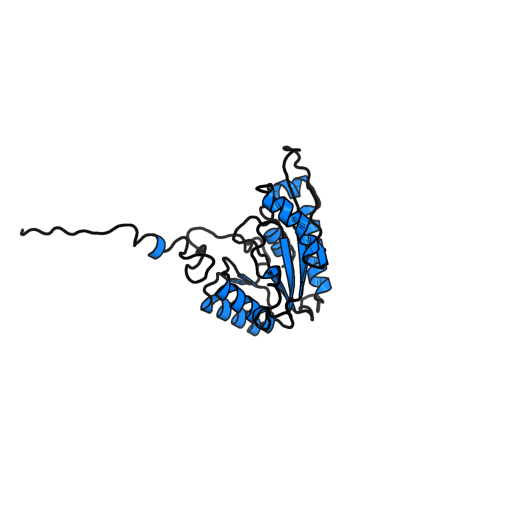8.881 15.614 -0.920 1.00 97.62 200 ALA A C 1
ATOM 1454 O O . ALA A 1 200 ? 8.713 15.826 0.282 1.00 97.62 200 ALA A O 1
ATOM 1455 N N . ALA A 1 201 ? 10.055 15.846 -1.516 1.00 97.00 201 ALA A N 1
ATOM 1456 C CA . ALA A 1 201 ? 11.159 16.495 -0.813 1.00 97.00 201 ALA A CA 1
ATOM 1457 C C . ALA A 1 201 ? 10.724 17.869 -0.271 1.00 97.00 201 ALA A C 1
ATOM 1459 O O . ALA A 1 201 ? 9.896 18.547 -0.877 1.00 97.00 201 ALA A O 1
ATOM 1460 N N . PHE A 1 202 ? 11.323 18.284 0.849 1.00 97.19 202 PHE A N 1
ATOM 1461 C CA . PHE A 1 202 ? 11.003 19.529 1.569 1.00 97.19 202 PHE A CA 1
ATOM 1462 C C . PHE A 1 202 ? 9.613 19.580 2.233 1.00 97.19 202 PHE A C 1
ATOM 1464 O O . PHE A 1 202 ? 9.252 20.624 2.771 1.00 97.19 202 PHE A O 1
ATOM 1471 N N . SER A 1 203 ? 8.860 18.476 2.233 1.00 97.69 203 SER A N 1
ATOM 1472 C CA . SER A 1 203 ? 7.577 18.338 2.939 1.00 97.69 203 SER A CA 1
ATOM 1473 C C . SER A 1 203 ? 7.531 17.027 3.714 1.00 97.69 203 SER A C 1
ATOM 1475 O O . SER A 1 203 ? 7.403 17.022 4.937 1.00 97.69 203 SER A O 1
ATOM 1477 N N . ASP A 1 204 ? 7.704 15.916 3.001 1.00 98.06 204 ASP A N 1
ATOM 1478 C CA . ASP A 1 204 ? 7.377 14.597 3.519 1.00 98.06 204 ASP A CA 1
ATOM 1479 C C . ASP A 1 204 ? 8.651 13.885 3.973 1.00 98.06 204 ASP A C 1
ATOM 1481 O O . ASP A 1 204 ? 9.582 13.671 3.192 1.00 98.06 204 ASP A O 1
ATOM 1485 N N . PHE A 1 205 ? 8.694 13.493 5.245 1.00 98.00 205 PHE A N 1
ATOM 1486 C CA . PHE A 1 205 ? 9.792 12.692 5.774 1.00 98.00 205 PHE A CA 1
ATOM 1487 C C . PHE A 1 205 ? 9.651 11.242 5.306 1.00 98.00 205 PHE A C 1
ATOM 1489 O O . PHE A 1 205 ? 8.682 10.557 5.641 1.00 98.00 205 PHE A O 1
ATOM 1496 N N . HIS A 1 206 ? 10.636 10.747 4.557 1.00 98.31 206 HIS A N 1
ATOM 1497 C CA . HIS A 1 206 ? 10.666 9.343 4.159 1.00 98.31 206 HIS A CA 1
ATOM 1498 C C . HIS A 1 206 ? 11.293 8.498 5.272 1.00 98.31 206 HIS A C 1
ATOM 1500 O O . HIS A 1 206 ? 12.494 8.594 5.539 1.00 98.31 206 HIS A O 1
ATOM 1506 N N . GLY A 1 207 ? 10.460 7.683 5.922 1.00 96.44 207 GLY A N 1
ATOM 1507 C CA . GLY A 1 207 ? 10.803 7.011 7.173 1.00 96.44 207 GLY A CA 1
ATOM 1508 C C . GLY A 1 207 ? 10.779 7.972 8.365 1.00 96.44 207 GLY A C 1
ATOM 1509 O O . GLY A 1 207 ? 10.863 9.190 8.212 1.00 96.44 207 GLY A O 1
ATOM 1510 N N . THR A 1 208 ? 10.634 7.424 9.569 1.00 97.50 208 THR A N 1
ATOM 1511 C CA . THR A 1 208 ? 10.593 8.210 10.818 1.00 97.50 208 THR A CA 1
ATOM 1512 C C . THR A 1 208 ? 11.847 8.048 11.668 1.00 97.50 208 THR A C 1
ATOM 1514 O O . THR A 1 208 ? 12.124 8.894 12.510 1.00 97.50 208 THR A O 1
ATOM 1517 N N . GLY A 1 209 ? 12.596 6.955 11.495 1.00 97.44 209 GLY A N 1
ATOM 1518 C CA . GLY A 1 209 ? 13.636 6.550 12.442 1.00 97.44 209 GLY A CA 1
ATOM 1519 C C . GLY A 1 209 ? 13.114 5.866 13.712 1.00 97.44 209 GLY A C 1
ATOM 1520 O O . GLY A 1 209 ? 13.922 5.448 14.538 1.00 97.44 209 GLY A O 1
ATOM 1521 N N . GLY A 1 210 ? 11.789 5.766 13.885 1.00 97.62 210 GLY A N 1
ATOM 1522 C CA . GLY A 1 210 ? 11.148 5.312 15.124 1.00 97.62 210 GLY A CA 1
ATOM 1523 C C . GLY A 1 210 ? 10.580 3.891 15.093 1.00 97.62 210 GLY A C 1
ATOM 1524 O O . GLY A 1 210 ? 10.079 3.428 16.111 1.00 97.62 210 GLY A O 1
ATOM 1525 N N . ASN A 1 211 ? 10.655 3.188 13.958 1.00 98.31 211 ASN A N 1
ATOM 1526 C CA . ASN A 1 211 ? 10.205 1.799 13.829 1.00 98.31 211 ASN A CA 1
ATOM 1527 C C . ASN A 1 211 ? 11.212 0.963 13.007 1.00 98.31 211 ASN A C 1
ATOM 1529 O O . ASN A 1 211 ? 12.090 1.540 12.361 1.00 98.31 211 ASN A O 1
ATOM 1533 N N . PRO A 1 212 ? 11.116 -0.382 12.990 1.00 98.38 212 PRO A N 1
ATOM 1534 C CA . PRO A 1 212 ? 12.117 -1.241 12.346 1.00 98.38 212 PRO A CA 1
ATOM 1535 C C . PRO A 1 212 ? 12.352 -1.026 10.839 1.00 98.38 212 PRO A C 1
ATOM 1537 O O . PRO A 1 212 ? 13.343 -1.534 10.319 1.00 98.38 212 PRO A O 1
ATOM 1540 N N . SER A 1 213 ? 11.488 -0.289 10.131 1.00 97.62 213 SER A N 1
ATOM 1541 C CA . SER A 1 213 ? 11.644 -0.045 8.688 1.00 97.62 213 SER A CA 1
ATOM 1542 C C . SER A 1 213 ? 12.799 0.903 8.352 1.00 97.62 213 SER A C 1
ATOM 1544 O O . SER A 1 213 ? 13.384 0.795 7.275 1.00 97.62 213 SER A O 1
ATOM 1546 N N . ALA A 1 214 ? 13.158 1.810 9.266 1.00 97.75 214 ALA A N 1
ATOM 1547 C CA . ALA A 1 214 ? 14.275 2.732 9.094 1.00 97.75 214 ALA A CA 1
ATOM 1548 C C . ALA A 1 214 ? 14.749 3.274 10.447 1.00 97.75 214 ALA A C 1
ATOM 1550 O O . ALA A 1 214 ? 13.940 3.642 11.291 1.00 97.75 214 ALA A O 1
ATOM 1551 N N . ASN A 1 215 ? 16.067 3.408 10.627 1.00 98.00 215 ASN A N 1
ATOM 1552 C CA . ASN A 1 215 ? 16.674 3.995 11.830 1.00 98.00 215 ASN A CA 1
ATOM 1553 C C . ASN A 1 215 ? 16.949 5.510 11.718 1.00 98.00 215 ASN A C 1
ATOM 1555 O O . ASN A 1 215 ? 17.566 6.090 12.610 1.00 98.00 215 ASN A O 1
ATOM 1559 N N . ALA A 1 216 ? 16.531 6.142 10.620 1.00 98.06 216 ALA A N 1
ATOM 1560 C CA . ALA A 1 216 ? 16.591 7.582 10.402 1.00 98.06 216 ALA A CA 1
ATOM 1561 C C . ALA A 1 216 ? 15.476 8.027 9.440 1.00 98.06 216 ALA A C 1
ATOM 1563 O O . ALA A 1 216 ? 14.977 7.219 8.656 1.00 98.06 216 ALA A O 1
ATOM 1564 N N . ALA A 1 217 ? 15.127 9.313 9.472 1.00 98.44 217 ALA A N 1
ATOM 1565 C CA . ALA A 1 217 ? 14.259 9.950 8.485 1.00 98.44 217 ALA A CA 1
ATOM 1566 C C . ALA A 1 217 ? 15.081 10.577 7.342 1.00 98.44 217 ALA A C 1
ATOM 1568 O O . ALA A 1 217 ? 16.197 11.056 7.565 1.00 98.44 217 ALA A O 1
ATOM 1569 N N . LEU A 1 218 ? 14.526 10.624 6.125 1.00 98.31 218 LEU A N 1
ATOM 1570 C CA . LEU A 1 218 ? 15.096 11.357 4.984 1.00 98.31 218 LEU A CA 1
ATOM 1571 C C . LEU A 1 218 ? 14.257 12.623 4.697 1.00 98.31 218 LEU A C 1
ATOM 1573 O O . LEU A 1 218 ? 13.169 12.519 4.139 1.00 98.31 218 LEU A O 1
ATOM 1577 N N . CYS A 1 219 ? 14.709 13.825 5.065 1.00 98.12 219 CYS A N 1
ATOM 1578 C CA . CYS A 1 219 ? 15.819 14.087 5.989 1.00 98.12 219 CYS A CA 1
ATOM 1579 C C . CYS A 1 219 ? 15.441 15.086 7.082 1.00 98.12 219 CYS A C 1
ATOM 1581 O O . CYS A 1 219 ? 14.604 15.959 6.877 1.00 98.12 219 CYS A O 1
ATOM 1583 N N . ASP A 1 220 ? 16.089 14.956 8.239 1.00 98.25 220 ASP A N 1
ATOM 1584 C CA . ASP A 1 220 ? 15.935 15.832 9.399 1.00 98.25 220 ASP A CA 1
ATOM 1585 C C . ASP A 1 220 ? 17.308 16.272 9.957 1.00 98.25 220 ASP A C 1
ATOM 1587 O O . ASP A 1 220 ? 18.370 15.986 9.391 1.00 98.25 220 ASP A O 1
ATOM 1591 N N . GLY A 1 221 ? 17.307 16.989 11.085 1.00 98.50 221 GLY A N 1
ATOM 1592 C CA . GLY A 1 221 ? 18.546 17.408 11.743 1.00 98.50 221 GLY A CA 1
ATOM 1593 C C . GLY A 1 221 ? 19.410 16.232 12.218 1.00 98.50 221 GLY A C 1
ATOM 1594 O O . GLY A 1 221 ? 20.637 16.280 12.084 1.00 98.50 221 GLY A O 1
ATOM 1595 N N . ALA A 1 222 ? 18.795 15.158 12.726 1.00 98.19 222 ALA A N 1
ATOM 1596 C CA . ALA A 1 222 ? 19.503 13.977 13.221 1.00 98.19 222 ALA A CA 1
ATOM 1597 C C . ALA A 1 222 ? 20.230 13.229 12.092 1.00 98.19 222 ALA A C 1
ATOM 1599 O O . ALA A 1 222 ? 21.330 12.710 12.305 1.00 98.19 222 ALA A O 1
ATOM 1600 N N . PHE A 1 223 ? 19.679 13.259 10.876 1.00 98.44 223 PHE A N 1
ATOM 1601 C CA . PHE A 1 223 ? 20.262 12.640 9.694 1.00 98.44 223 PHE A CA 1
ATOM 1602 C C . PHE A 1 223 ? 21.640 13.206 9.333 1.00 98.44 223 PHE A C 1
ATOM 1604 O O . PHE A 1 223 ? 22.436 12.491 8.725 1.00 98.44 223 PHE A O 1
ATOM 1611 N N . VAL A 1 224 ? 21.956 14.461 9.681 1.00 98.56 224 VAL A N 1
ATOM 1612 C CA . VAL A 1 224 ? 23.209 15.129 9.266 1.00 98.56 224 VAL A CA 1
ATOM 1613 C C . VAL A 1 224 ? 24.084 15.620 10.417 1.00 98.56 224 VAL A C 1
ATOM 1615 O O . VAL A 1 224 ? 25.309 15.596 10.286 1.00 98.56 224 VAL A O 1
ATOM 1618 N N . ALA A 1 225 ? 23.5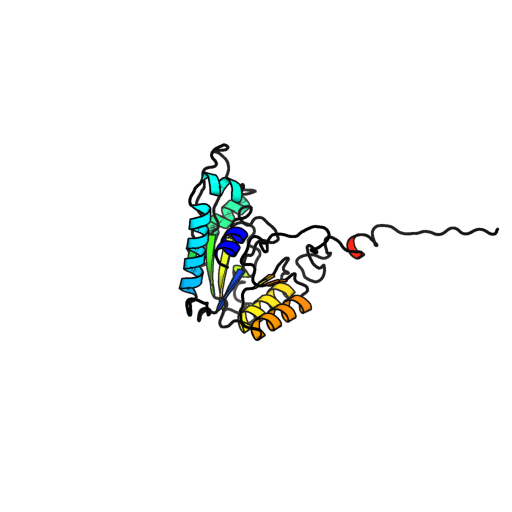01 16.028 11.549 1.00 98.44 225 ALA A N 1
ATOM 1619 C CA . ALA A 1 225 ? 24.225 16.725 12.616 1.00 98.44 225 ALA A CA 1
ATOM 1620 C C . ALA A 1 225 ? 25.358 15.888 13.233 1.00 98.44 225 ALA A C 1
ATOM 1622 O O . ALA A 1 225 ? 26.381 16.423 13.655 1.00 98.44 225 ALA A O 1
ATOM 1623 N N . SER A 1 226 ? 25.214 14.561 13.252 1.00 97.94 226 SER A N 1
ATOM 1624 C CA . SER A 1 226 ? 26.209 13.653 13.825 1.00 97.94 226 SER A CA 1
ATOM 1625 C C . SER A 1 226 ? 27.338 13.261 12.857 1.00 97.94 226 SER A C 1
ATOM 1627 O O . SER A 1 226 ? 28.249 12.543 13.280 1.00 97.94 226 SER A O 1
ATOM 1629 N N . ARG A 1 227 ? 27.357 13.761 11.610 1.00 98.38 227 ARG A N 1
ATOM 1630 C CA . ARG A 1 227 ? 28.369 13.406 10.589 1.00 98.38 227 ARG A CA 1
ATOM 1631 C C . ARG A 1 227 ? 29.680 14.194 10.681 1.00 98.38 227 ARG A C 1
ATOM 1633 O O . ARG A 1 227 ? 30.668 13.784 10.083 1.00 98.38 227 ARG A O 1
ATOM 1640 N N . PHE A 1 228 ? 29.713 15.297 11.429 1.00 98.12 228 PHE A N 1
ATOM 1641 C CA . PHE A 1 228 ? 30.918 16.106 11.641 1.00 98.12 228 PHE A CA 1
ATOM 1642 C C . PHE A 1 228 ? 31.033 16.572 13.097 1.00 98.12 228 PHE A C 1
ATOM 1644 O O . PHE A 1 228 ? 30.070 16.524 13.861 1.00 98.12 228 PHE A O 1
ATOM 1651 N N . ARG A 1 229 ? 32.226 17.001 13.512 1.00 98.00 229 ARG A N 1
ATOM 1652 C CA . ARG A 1 229 ? 32.488 17.547 14.852 1.00 98.00 229 ARG A CA 1
ATOM 1653 C C . ARG A 1 229 ? 33.129 18.920 14.723 1.00 98.00 229 ARG A C 1
ATOM 1655 O O . ARG A 1 229 ? 33.819 19.189 13.744 1.00 98.00 229 ARG A O 1
ATOM 1662 N N . VAL A 1 230 ? 32.898 19.771 15.714 1.00 97.44 230 VAL A N 1
ATOM 1663 C CA . VAL A 1 230 ? 33.498 21.105 15.798 1.00 97.44 230 VAL A CA 1
ATOM 1664 C C . VAL A 1 230 ? 34.584 21.073 16.868 1.00 97.44 230 VAL A C 1
ATOM 1666 O O . VAL A 1 230 ? 34.350 20.573 17.966 1.00 97.44 230 VAL A O 1
ATOM 1669 N N . VAL A 1 231 ? 35.767 21.591 16.540 1.00 97.12 231 VAL A N 1
ATOM 1670 C CA . VAL A 1 231 ? 36.893 21.744 17.471 1.00 97.12 231 VAL A CA 1
ATOM 1671 C C . VAL A 1 231 ? 37.252 23.224 17.527 1.00 97.12 231 VAL A C 1
ATOM 1673 O O . VAL A 1 231 ? 37.597 23.816 16.506 1.00 97.12 231 VAL A O 1
ATOM 1676 N N . GLU A 1 232 ? 37.153 23.828 18.709 1.00 97.12 232 GLU A N 1
ATOM 1677 C CA . GLU A 1 232 ? 37.489 25.236 18.923 1.00 97.12 232 GLU A CA 1
ATOM 1678 C C . GLU A 1 232 ? 38.969 25.399 19.292 1.00 97.12 232 GLU A C 1
ATOM 1680 O O . GLU A 1 232 ? 39.517 24.642 20.096 1.00 97.12 232 GLU A O 1
ATOM 1685 N N . VAL A 1 233 ? 39.602 26.441 18.750 1.00 94.88 233 VAL A N 1
ATOM 1686 C CA . VAL A 1 233 ? 40.892 26.950 19.226 1.00 94.88 233 VAL A CA 1
ATOM 1687 C C . VAL A 1 233 ? 40.734 28.430 19.546 1.00 94.88 233 VAL A C 1
ATOM 1689 O O . VAL A 1 233 ? 40.452 29.228 18.655 1.00 94.88 233 VAL A O 1
ATOM 1692 N N . ARG A 1 234 ? 40.980 28.807 20.802 1.00 96.12 234 ARG A N 1
ATOM 1693 C CA . ARG A 1 234 ? 40.950 30.202 21.268 1.00 96.12 234 ARG A CA 1
ATOM 1694 C C . ARG A 1 234 ? 42.339 30.692 21.670 1.00 96.12 234 ARG A C 1
ATOM 1696 O O . ARG A 1 234 ? 43.154 29.912 22.162 1.00 96.12 234 ARG A O 1
ATOM 1703 N N . ARG A 1 235 ? 42.605 31.984 21.467 1.00 91.69 235 ARG A N 1
ATOM 1704 C CA . ARG A 1 235 ? 43.855 32.672 21.838 1.00 91.69 235 ARG A CA 1
ATOM 1705 C C . ARG A 1 235 ? 43.537 34.022 22.504 1.00 91.69 235 ARG A C 1
ATOM 1707 O O . ARG A 1 235 ? 42.443 34.533 22.265 1.00 91.69 235 ARG A O 1
ATOM 1714 N N . PRO A 1 236 ? 44.439 34.576 23.341 1.00 86.25 236 PRO A N 1
ATOM 1715 C CA . PRO A 1 236 ? 44.311 35.947 23.842 1.00 86.25 236 PRO A CA 1
ATOM 1716 C C . PRO A 1 236 ? 44.232 36.961 22.689 1.00 86.25 236 PRO A C 1
ATOM 1718 O O . PRO A 1 236 ? 44.707 36.661 21.591 1.00 86.25 236 PRO A O 1
ATOM 1721 N N . ALA A 1 237 ? 43.635 38.126 22.957 1.00 70.62 237 ALA A N 1
ATOM 1722 C CA . ALA A 1 237 ? 43.676 39.278 22.054 1.00 70.62 237 ALA A CA 1
ATOM 1723 C C . ALA A 1 237 ? 45.095 39.852 21.937 1.00 70.62 237 ALA A C 1
ATOM 1725 O O . ALA A 1 237 ? 45.838 39.778 22.945 1.00 70.62 237 ALA A O 1
#

InterPro domains:
  IPR016161 Aldehyde/histidinol dehydrogenase [SSF53720] (4-206)
  IPR016163 Aldehyde dehydrogenase, C-terminal [G3DSA:3.40.309.10] (1-189)
  IPR050485 Proline metabolism enzyme [PTHR42862] (2-227)

Secondary structure (DSSP, 8-state):
-HHHHHHHHHGGGG-STT---EEEEETT-B--TT--B-HHHHHHHHHHHHHHHHSSHHHHHHHH-----HHHHHHHHHGGGGSEEEE---EE--SS-TT--EE--EEEEEES---TTSSSS---GGGS---SSEEEEEEES-HHHHHHHHHHHHHHH--S-EEE--S-HHHHHHHHHHHHHTT--EEE---SS--TT---TTT--B--SSBTTBSS-BTSHHHHHTT----------